Protein AF-A0A3B7RU51-F1 (afdb_monomer_lite)

Sequence (299 aa):
MAKQTALPDVALPADSTISLAAWGPDDLSVALALTGTFTPTPDQLALALRTLYPNSRHPSVADILAAGWLVPDTYGKCLRYPPISTEELWSRIHHPPRPEAAAPQDDKPDTPQLSYFTGPITNTLPHLTITLAALHQVIVTPPQTLLERTRAARTEYKAQGKSARYKELKCQLDYFTAGGIFSRRQDQALLAPSGLLILDFDELGSRVEEAKHALLTDSALSAALCLVFVSPSGDGLKAVLSADPRYPRRTNYEHIARYLGRQYGWGPSLDAKTADVSRACFVSHDPTAWLSPHLHMDI

InterPro domains:
  IPR014907 BT4734-like, N-terminal [PF08800] (169-289)

pLDDT: mean 80.44, std 18.38, range [32.0, 98.31]

Structure (mmCIF, N/CA/C/O backbone):
data_AF-A0A3B7RU51-F1
#
_entry.id   AF-A0A3B7RU51-F1
#
loop_
_atom_site.group_PDB
_atom_site.id
_atom_site.type_symbol
_atom_site.label_atom_id
_atom_site.label_alt_id
_atom_site.label_comp_id
_atom_site.label_asym_id
_atom_site.label_entity_id
_atom_site.label_seq_id
_atom_site.pdbx_PDB_ins_code
_atom_site.Cartn_x
_atom_site.Cartn_y
_atom_site.Cartn_z
_atom_site.occupancy
_atom_site.B_iso_or_equiv
_atom_site.auth_seq_id
_atom_site.auth_comp_id
_atom_site.auth_asym_id
_atom_site.auth_atom_id
_atom_site.pdbx_PDB_model_num
ATOM 1 N N . MET A 1 1 ? 10.766 41.579 10.231 1.00 38.41 1 MET A N 1
ATOM 2 C CA . MET A 1 1 ? 12.063 41.072 9.733 1.00 38.41 1 MET A CA 1
ATOM 3 C C . MET A 1 1 ? 12.347 39.737 10.402 1.00 38.41 1 MET A C 1
ATOM 5 O O . MET A 1 1 ? 12.774 39.725 11.546 1.00 38.41 1 MET A O 1
ATOM 9 N N . ALA A 1 2 ? 12.050 38.630 9.726 1.00 34.59 2 ALA A N 1
ATOM 10 C CA . ALA A 1 2 ? 12.406 37.285 10.169 1.00 34.59 2 ALA A CA 1
ATOM 11 C C . ALA A 1 2 ? 13.249 36.658 9.054 1.00 34.59 2 ALA A C 1
ATOM 13 O O . ALA A 1 2 ? 12.829 36.647 7.898 1.00 34.59 2 ALA A O 1
ATOM 14 N N . LYS A 1 3 ? 14.477 36.256 9.393 1.00 32.19 3 LYS A N 1
ATOM 15 C CA . LYS A 1 3 ? 15.446 35.676 8.462 1.00 32.19 3 LYS A CA 1
ATOM 16 C C . LYS A 1 3 ? 14.951 34.306 8.006 1.00 32.19 3 LYS A C 1
ATOM 18 O O . LYS A 1 3 ? 14.706 33.431 8.828 1.00 32.19 3 LYS A O 1
ATOM 23 N N . GLN A 1 4 ? 14.831 34.151 6.695 1.00 32.00 4 GLN A N 1
ATOM 24 C CA . GLN A 1 4 ? 14.601 32.887 6.015 1.00 32.00 4 GLN A CA 1
ATOM 25 C C . GLN A 1 4 ? 15.935 32.136 5.976 1.00 32.00 4 GLN A C 1
ATOM 27 O O . GLN A 1 4 ? 16.863 32.541 5.279 1.00 32.00 4 GLN A O 1
ATOM 32 N N . THR A 1 5 ? 16.074 31.099 6.796 1.00 34.94 5 THR A N 1
ATOM 33 C CA . THR A 1 5 ? 17.233 30.203 6.767 1.00 34.94 5 THR A CA 1
ATOM 34 C C . THR A 1 5 ? 17.065 29.257 5.583 1.00 34.94 5 THR A C 1
ATOM 36 O O . THR A 1 5 ? 16.254 28.334 5.627 1.00 34.94 5 THR A O 1
ATOM 39 N N . ALA A 1 6 ? 17.788 29.532 4.497 1.00 35.00 6 ALA A N 1
ATOM 40 C CA . ALA A 1 6 ? 17.948 28.603 3.387 1.00 35.00 6 ALA A CA 1
ATOM 41 C C . ALA A 1 6 ? 18.734 27.369 3.861 1.00 35.00 6 ALA A C 1
ATOM 43 O O . ALA A 1 6 ? 19.702 27.498 4.614 1.00 35.00 6 ALA A O 1
ATOM 44 N N . LEU A 1 7 ? 18.297 26.183 3.435 1.00 33.62 7 LEU A N 1
ATOM 45 C CA . LEU A 1 7 ? 19.067 24.948 3.575 1.00 33.62 7 LEU A CA 1
ATOM 46 C C . LEU A 1 7 ? 20.373 25.067 2.766 1.00 33.62 7 LEU A C 1
ATOM 48 O O . LEU A 1 7 ? 20.372 25.736 1.730 1.00 33.62 7 LEU A O 1
ATOM 52 N N . PRO A 1 8 ? 21.482 24.462 3.226 1.00 35.38 8 PRO A N 1
ATOM 53 C CA . PRO A 1 8 ? 22.755 24.553 2.530 1.00 35.38 8 PRO A CA 1
ATOM 54 C C . PRO A 1 8 ? 22.684 23.812 1.193 1.00 35.38 8 PRO A C 1
ATOM 56 O O . PRO A 1 8 ? 22.309 22.642 1.132 1.00 35.38 8 PRO A O 1
ATOM 59 N N . ASP A 1 9 ? 23.067 24.521 0.138 1.00 36.84 9 ASP A N 1
ATOM 60 C CA . ASP A 1 9 ? 23.225 24.001 -1.213 1.00 36.84 9 ASP A CA 1
ATOM 61 C C . ASP A 1 9 ? 24.514 23.164 -1.248 1.00 36.84 9 ASP A C 1
ATOM 63 O O . ASP A 1 9 ? 25.628 23.694 -1.301 1.00 36.84 9 ASP A O 1
ATOM 67 N N . VAL A 1 10 ? 24.386 21.844 -1.098 1.00 43.81 10 VAL A N 1
ATOM 68 C CA . VAL A 1 10 ? 25.516 20.927 -1.282 1.00 43.81 10 VAL A CA 1
ATOM 69 C C . VAL A 1 10 ? 25.661 20.708 -2.781 1.00 43.81 10 VAL A C 1
ATOM 71 O O . VAL A 1 10 ? 24.976 19.877 -3.374 1.00 43.81 10 VAL A O 1
ATOM 74 N N . ALA A 1 11 ? 26.548 21.487 -3.398 1.00 38.78 11 ALA A N 1
ATOM 75 C CA . ALA A 1 11 ? 26.901 21.327 -4.799 1.00 38.78 11 ALA A CA 1
ATOM 76 C C . ALA A 1 11 ? 27.447 19.909 -5.044 1.00 38.78 11 ALA A C 1
ATOM 78 O O . ALA A 1 11 ? 28.519 19.545 -4.554 1.00 38.78 11 ALA A O 1
ATOM 79 N N . LEU A 1 12 ? 26.701 19.106 -5.805 1.00 40.78 12 LEU A N 1
ATOM 80 C CA . LEU A 1 12 ? 27.197 17.844 -6.342 1.00 40.78 12 LEU A CA 1
ATOM 81 C C . LEU A 1 12 ? 28.271 18.138 -7.403 1.00 40.78 12 LEU A C 1
ATOM 83 O O . LEU A 1 12 ? 28.119 19.091 -8.172 1.00 40.78 12 LEU A O 1
ATOM 87 N N . PRO A 1 13 ? 29.357 17.346 -7.465 1.00 37.88 13 PRO A N 1
ATOM 88 C CA . PRO A 1 13 ? 30.401 17.549 -8.456 1.00 37.88 13 PRO A CA 1
ATOM 89 C C . PRO A 1 13 ? 29.823 17.399 -9.866 1.00 37.88 13 PRO A C 1
ATOM 91 O O . PRO A 1 13 ? 29.127 16.427 -10.166 1.00 37.88 13 PRO A O 1
ATOM 94 N N . ALA A 1 14 ? 30.121 18.382 -10.714 1.00 43.72 14 ALA A N 1
ATOM 95 C CA . ALA A 1 14 ? 29.830 18.329 -12.135 1.00 43.72 14 ALA A CA 1
ATOM 96 C C . ALA A 1 14 ? 30.610 17.176 -12.785 1.00 43.72 14 ALA A C 1
ATOM 98 O O . ALA A 1 14 ? 31.773 16.944 -12.457 1.00 43.72 14 ALA A O 1
ATOM 99 N N . ASP A 1 15 ? 29.947 16.507 -13.725 1.00 50.78 15 ASP A N 1
ATOM 100 C CA . ASP A 1 15 ? 30.467 15.444 -14.587 1.00 50.78 15 ASP A CA 1
ATOM 101 C C . ASP A 1 15 ? 30.762 14.087 -13.913 1.00 50.78 15 ASP A C 1
ATOM 103 O O . ASP A 1 15 ? 31.848 13.793 -13.415 1.00 50.78 15 ASP A O 1
ATOM 107 N N . SER A 1 16 ? 29.754 13.211 -13.911 1.00 40.56 16 SER A N 1
ATOM 108 C CA . SER A 1 16 ? 29.905 11.755 -14.090 1.00 40.56 16 SER A CA 1
ATOM 109 C C . SER A 1 16 ? 28.520 11.108 -14.115 1.00 40.56 16 SER A C 1
ATOM 111 O O . SER A 1 16 ? 27.845 11.006 -13.088 1.00 40.56 16 SER A O 1
ATOM 113 N N . THR A 1 17 ? 28.101 10.686 -15.306 1.00 46.78 17 THR A N 1
ATOM 114 C CA . THR A 1 17 ? 26.915 9.862 -15.555 1.00 46.78 17 THR A CA 1
ATOM 115 C C . THR A 1 17 ? 26.884 8.646 -14.626 1.00 46.78 17 THR A C 1
ATOM 117 O O . THR A 1 17 ? 27.898 7.996 -14.372 1.00 46.78 17 THR A O 1
ATOM 120 N N . ILE A 1 18 ? 25.705 8.339 -14.092 1.00 48.44 18 ILE A N 1
ATOM 121 C CA . ILE A 1 18 ? 25.464 7.084 -13.379 1.00 48.44 18 ILE A CA 1
ATOM 122 C C . ILE A 1 18 ? 25.310 5.989 -14.416 1.00 48.44 18 ILE A C 1
ATOM 124 O O . ILE A 1 18 ? 24.650 6.179 -15.435 1.00 48.44 18 ILE A O 1
ATOM 128 N N . SER A 1 19 ? 25.881 4.825 -14.134 1.00 49.41 19 SER A N 1
ATOM 129 C CA . SER A 1 19 ? 25.585 3.634 -14.913 1.00 49.41 19 SER A CA 1
ATOM 130 C C . SER A 1 19 ? 24.106 3.268 -14.753 1.00 49.41 19 SER A C 1
ATOM 132 O O . SER A 1 19 ? 23.678 2.910 -13.656 1.00 49.41 19 SER A O 1
ATOM 134 N N . LEU A 1 20 ? 23.349 3.280 -15.855 1.00 52.31 20 LEU A N 1
ATOM 135 C CA . LEU A 1 20 ? 22.006 2.686 -15.952 1.00 52.31 20 LEU A CA 1
ATOM 136 C C . LEU A 1 20 ? 21.961 1.224 -15.457 1.00 52.31 20 LEU A C 1
ATOM 138 O O . LEU A 1 20 ? 20.883 0.697 -15.248 1.00 52.31 20 LEU A O 1
ATOM 142 N N . ALA A 1 21 ? 23.102 0.558 -15.240 1.00 49.19 21 ALA A N 1
ATOM 143 C CA . ALA A 1 21 ? 23.153 -0.799 -14.697 1.00 49.19 21 ALA A CA 1
ATOM 144 C C . ALA A 1 21 ? 22.680 -0.921 -13.234 1.00 49.19 21 ALA A C 1
ATOM 146 O O . ALA A 1 21 ? 22.328 -2.020 -12.823 1.00 49.19 21 ALA A O 1
ATOM 147 N N . ALA A 1 22 ? 22.683 0.170 -12.457 1.00 55.34 22 ALA A N 1
ATOM 148 C CA . ALA A 1 22 ? 22.172 0.195 -11.078 1.00 55.34 22 ALA A CA 1
ATOM 149 C C . ALA A 1 22 ? 20.769 0.820 -10.968 1.00 55.34 22 ALA A C 1
ATOM 151 O O . ALA A 1 22 ? 20.250 0.961 -9.869 1.00 55.34 22 ALA A O 1
ATOM 152 N N . TRP A 1 23 ? 20.186 1.248 -12.092 1.00 64.06 23 TRP A N 1
ATOM 153 C CA . TRP A 1 23 ? 18.867 1.868 -12.135 1.00 64.06 23 TRP A CA 1
ATOM 154 C C . TRP A 1 23 ? 17.949 1.007 -12.993 1.00 64.06 23 TRP A C 1
ATOM 156 O O . TRP A 1 23 ? 18.238 0.772 -14.164 1.00 64.06 23 TRP A O 1
ATOM 166 N N . GLY A 1 24 ? 16.888 0.491 -12.379 1.00 67.31 24 GLY A N 1
ATOM 167 C CA . GLY A 1 24 ? 16.038 -0.577 -12.891 1.00 67.31 24 GLY A CA 1
ATOM 168 C C . GLY A 1 24 ? 14.626 -0.116 -13.280 1.00 67.31 24 GLY A C 1
ATOM 169 O O . GLY A 1 24 ? 14.183 0.966 -12.885 1.00 67.31 24 GLY A O 1
ATOM 170 N N . PRO A 1 25 ? 13.866 -0.945 -14.023 1.00 63.28 25 PRO A N 1
ATOM 171 C CA . PRO A 1 25 ? 12.465 -0.670 -14.358 1.00 63.28 25 PRO A CA 1
ATOM 172 C C . PRO A 1 25 ? 11.587 -0.342 -13.139 1.00 63.28 25 PRO A C 1
ATOM 174 O O . PRO A 1 25 ? 10.624 0.421 -13.258 1.00 63.28 25 PRO A O 1
ATOM 177 N N . ASP A 1 26 ? 11.937 -0.873 -11.965 1.00 62.59 26 ASP A N 1
ATOM 178 C CA . ASP A 1 26 ? 11.267 -0.584 -10.697 1.00 62.59 26 ASP A CA 1
ATOM 179 C C . ASP A 1 26 ? 11.503 0.862 -10.237 1.00 62.59 26 ASP A C 1
ATOM 181 O O . ASP A 1 26 ? 10.541 1.539 -9.871 1.00 62.59 26 ASP A O 1
ATOM 185 N N . ASP A 1 27 ? 12.730 1.383 -10.345 1.00 75.94 27 ASP A N 1
ATOM 186 C CA . ASP A 1 27 ? 13.068 2.767 -9.985 1.00 75.94 27 ASP A CA 1
ATOM 187 C C . ASP A 1 27 ? 12.343 3.781 -10.882 1.00 75.94 27 ASP A C 1
ATOM 189 O O . ASP A 1 27 ? 11.799 4.784 -10.404 1.00 75.94 27 ASP A O 1
ATOM 193 N N . LEU A 1 28 ? 12.274 3.499 -12.191 1.00 79.81 28 LEU A N 1
ATOM 194 C CA . LEU A 1 28 ? 11.473 4.301 -13.119 1.00 79.81 28 LEU A CA 1
ATOM 195 C C . LEU A 1 28 ? 9.995 4.264 -12.732 1.00 79.81 28 LEU A C 1
ATOM 197 O O . LEU A 1 28 ? 9.316 5.291 -12.769 1.00 79.81 28 LEU A O 1
ATOM 201 N N . SER A 1 29 ? 9.496 3.088 -12.361 1.00 75.12 29 SER A N 1
ATOM 202 C CA . SER A 1 29 ? 8.107 2.928 -11.958 1.00 75.12 29 SER A CA 1
ATOM 203 C C . SER A 1 29 ? 7.799 3.779 -10.725 1.00 75.12 29 SER A C 1
ATOM 205 O O . SER A 1 29 ? 6.828 4.534 -10.740 1.00 75.12 29 SER A O 1
ATOM 207 N N . VAL A 1 30 ? 8.655 3.786 -9.697 1.00 71.50 30 VAL A N 1
ATOM 208 C CA . VAL A 1 30 ? 8.453 4.669 -8.529 1.00 71.50 30 VAL A CA 1
ATOM 209 C C . VAL A 1 30 ? 8.455 6.139 -8.938 1.00 71.50 30 VAL A C 1
ATOM 211 O O . VAL A 1 30 ? 7.595 6.905 -8.500 1.00 71.50 30 VAL A O 1
ATOM 214 N N . ALA A 1 31 ? 9.382 6.534 -9.816 1.00 82.25 31 ALA A N 1
ATOM 215 C CA . ALA A 1 31 ? 9.491 7.917 -10.269 1.00 82.25 31 ALA A CA 1
ATOM 216 C C . ALA A 1 31 ? 8.209 8.361 -10.977 1.00 82.25 31 ALA A C 1
ATOM 218 O O . ALA A 1 31 ? 7.692 9.441 -10.700 1.00 82.25 31 ALA A O 1
ATOM 219 N N . LEU A 1 32 ? 7.647 7.502 -11.829 1.00 81.44 32 LEU A N 1
ATOM 220 C CA . LEU A 1 32 ? 6.370 7.742 -12.496 1.00 81.44 32 LEU A CA 1
ATOM 221 C C . LEU A 1 32 ? 5.206 7.807 -11.503 1.00 81.44 32 LEU A C 1
ATOM 223 O O . LEU A 1 32 ? 4.411 8.746 -11.583 1.00 81.44 32 LEU A O 1
ATOM 227 N N . ALA A 1 33 ? 5.143 6.898 -10.523 1.00 74.06 33 ALA A N 1
ATOM 228 C CA . ALA A 1 33 ? 4.114 6.915 -9.479 1.00 74.06 33 ALA A CA 1
ATOM 229 C C . ALA A 1 33 ? 4.105 8.250 -8.717 1.00 74.06 33 ALA A C 1
ATOM 231 O O . ALA A 1 33 ? 3.049 8.852 -8.510 1.00 74.06 33 ALA A O 1
ATOM 232 N N . LEU A 1 34 ? 5.291 8.757 -8.363 1.00 77.25 34 LEU A N 1
ATOM 233 C CA . LEU A 1 34 ? 5.461 10.046 -7.691 1.00 77.25 34 LEU A CA 1
ATOM 234 C C . LEU A 1 34 ? 5.075 11.256 -8.552 1.00 77.25 34 LEU A C 1
ATOM 236 O O . LEU A 1 34 ? 4.914 12.352 -8.019 1.00 77.25 34 LEU A O 1
ATOM 240 N N . THR A 1 35 ? 4.899 11.106 -9.864 1.00 80.19 35 THR A N 1
ATOM 241 C CA . THR A 1 35 ? 4.347 12.196 -10.684 1.00 80.19 35 THR A CA 1
ATOM 242 C C . THR A 1 35 ? 2.822 12.280 -10.599 1.00 80.19 35 THR A C 1
ATOM 244 O O . THR A 1 35 ? 2.243 13.320 -10.913 1.00 80.19 35 THR A O 1
ATOM 247 N N . GLY A 1 36 ? 2.155 11.198 -10.177 1.00 69.88 36 GLY A N 1
ATOM 248 C CA . GLY A 1 36 ? 0.695 11.103 -10.132 1.00 69.88 36 GLY A CA 1
ATOM 249 C C . GLY A 1 36 ? 0.020 11.111 -11.510 1.00 69.88 36 GLY A C 1
ATOM 250 O O . GLY A 1 36 ? -1.183 11.364 -11.591 1.00 69.88 36 GLY A O 1
ATOM 251 N N . THR A 1 37 ? 0.767 10.874 -12.594 1.00 71.88 37 THR A N 1
ATOM 252 C CA . THR A 1 37 ? 0.261 10.866 -13.973 1.00 71.88 37 THR A CA 1
ATOM 253 C C . THR A 1 37 ? 0.982 9.833 -14.842 1.00 71.88 37 THR A C 1
ATOM 255 O O . THR A 1 37 ? 2.140 9.500 -14.625 1.00 71.88 37 THR A O 1
ATOM 258 N N . PHE A 1 38 ? 0.292 9.348 -15.875 1.00 64.06 38 PHE A N 1
ATOM 259 C CA . PHE A 1 38 ? 0.842 8.437 -16.887 1.00 64.06 38 PHE A CA 1
ATOM 260 C C . PHE A 1 38 ? 1.714 9.144 -17.921 1.00 64.06 38 PHE A C 1
ATOM 262 O O . PHE A 1 38 ? 2.455 8.487 -18.651 1.00 64.06 38 PHE A O 1
ATOM 269 N N . THR A 1 39 ? 1.582 10.468 -18.015 1.00 82.25 39 THR A N 1
ATOM 270 C CA . THR A 1 39 ? 2.307 11.274 -18.991 1.00 82.25 39 THR A CA 1
ATOM 271 C C . THR A 1 39 ? 2.944 12.493 -18.336 1.00 82.25 39 THR A C 1
ATOM 273 O O . THR A 1 39 ? 2.462 13.613 -18.544 1.00 82.25 39 THR A O 1
ATOM 276 N N . PRO A 1 40 ? 3.962 12.309 -17.479 1.00 88.25 40 PRO A N 1
ATOM 277 C CA . PRO A 1 40 ? 4.583 13.430 -16.798 1.00 88.25 40 PRO A CA 1
ATOM 278 C C . PRO A 1 40 ? 5.354 14.306 -17.775 1.00 88.25 40 PRO A C 1
ATOM 280 O O . PRO A 1 40 ? 5.902 13.828 -18.768 1.00 88.25 40 PRO A O 1
ATOM 283 N N . THR A 1 41 ? 5.450 15.595 -17.477 1.00 94.06 41 THR A N 1
ATOM 284 C CA . THR A 1 41 ? 6.440 16.447 -18.136 1.00 94.06 41 THR A CA 1
ATOM 285 C C . THR A 1 41 ? 7.855 16.030 -17.711 1.00 94.06 41 THR A C 1
ATOM 287 O O . THR A 1 41 ? 8.030 15.438 -16.638 1.00 94.06 41 THR A O 1
ATOM 290 N N . PRO A 1 42 ? 8.893 16.368 -18.498 1.00 93.62 42 PRO A N 1
ATOM 291 C CA . PRO A 1 42 ? 10.282 16.186 -18.079 1.00 93.62 42 PRO A CA 1
ATOM 292 C C . PRO A 1 42 ? 10.569 16.759 -16.684 1.00 93.62 42 PRO A C 1
ATOM 294 O O . PRO A 1 42 ? 11.220 16.106 -15.875 1.00 93.62 42 PRO A O 1
ATOM 297 N N . ASP A 1 43 ? 10.012 17.927 -16.355 1.00 91.12 43 ASP A N 1
ATOM 298 C CA . ASP A 1 43 ? 10.205 18.560 -15.047 1.00 91.12 43 ASP A CA 1
ATOM 299 C C . ASP A 1 43 ? 9.530 17.793 -13.907 1.00 91.12 43 ASP A C 1
ATOM 301 O O . ASP A 1 43 ? 10.107 17.672 -12.825 1.00 91.12 43 ASP A O 1
ATOM 305 N N . GLN A 1 44 ? 8.330 17.248 -14.141 1.00 88.06 44 GLN A N 1
ATOM 306 C CA . GLN A 1 44 ? 7.631 16.409 -13.164 1.00 88.06 44 GLN A CA 1
ATOM 307 C C . GLN A 1 44 ? 8.421 15.132 -12.874 1.00 88.06 44 GLN A C 1
ATOM 309 O O . GLN A 1 44 ? 8.592 14.777 -11.709 1.00 88.06 44 GLN A O 1
ATOM 314 N N . LEU A 1 45 ? 8.951 14.480 -13.913 1.00 90.25 45 LEU A N 1
ATOM 315 C CA . LEU A 1 45 ? 9.789 13.296 -13.746 1.00 90.25 45 LEU A CA 1
ATOM 316 C C . LEU A 1 45 ? 11.119 13.641 -13.060 1.00 90.25 45 LEU A C 1
ATOM 318 O O . LEU A 1 45 ? 11.532 12.948 -12.138 1.00 90.25 45 LEU A O 1
ATOM 322 N N . ALA A 1 46 ? 11.768 14.740 -13.447 1.00 88.75 46 ALA A N 1
ATOM 323 C CA . ALA A 1 46 ? 13.004 15.192 -12.814 1.00 88.75 46 ALA A CA 1
ATOM 324 C C . ALA A 1 46 ? 12.806 15.532 -11.329 1.00 88.75 46 ALA A C 1
ATOM 326 O O . ALA A 1 46 ? 13.674 15.245 -10.506 1.00 88.75 46 ALA A O 1
ATOM 327 N N . LEU A 1 47 ? 11.670 16.142 -10.974 1.00 85.69 47 LEU A N 1
ATOM 328 C CA . LEU A 1 47 ? 11.312 16.397 -9.583 1.00 85.69 47 LEU A CA 1
ATOM 329 C C . LEU A 1 47 ? 11.097 15.087 -8.823 1.00 85.69 47 LEU A C 1
ATOM 331 O O . LEU A 1 47 ? 11.674 14.934 -7.753 1.00 85.69 47 LEU A O 1
ATOM 335 N N . ALA A 1 48 ? 10.344 14.144 -9.392 1.00 83.88 48 ALA A N 1
ATOM 336 C CA . ALA A 1 48 ? 10.129 12.834 -8.787 1.00 83.88 48 ALA A CA 1
ATOM 337 C C . ALA A 1 48 ? 11.450 12.095 -8.534 1.00 83.88 48 ALA A C 1
ATOM 339 O O . ALA A 1 48 ? 11.666 11.609 -7.431 1.00 83.88 48 ALA A O 1
ATOM 340 N N . LEU A 1 49 ? 12.372 12.086 -9.498 1.00 84.69 49 LEU A N 1
ATOM 341 C CA . LEU A 1 49 ? 13.691 11.465 -9.342 1.00 84.69 49 LEU A CA 1
ATOM 342 C C . LEU A 1 49 ? 14.511 12.108 -8.212 1.00 84.69 49 LEU A C 1
ATOM 344 O O . LEU A 1 49 ? 15.086 11.398 -7.390 1.00 84.69 49 LEU A O 1
ATOM 348 N N . ARG A 1 50 ? 14.498 13.443 -8.099 1.00 82.88 50 ARG A N 1
ATOM 349 C CA . ARG A 1 50 ? 15.140 14.153 -6.977 1.00 82.88 50 ARG A CA 1
ATOM 350 C C . ARG A 1 50 ? 14.471 13.864 -5.635 1.00 82.88 50 ARG A C 1
ATOM 352 O O . ARG A 1 50 ? 15.145 13.830 -4.612 1.00 82.88 50 ARG A O 1
ATOM 359 N N . THR A 1 51 ? 13.154 13.668 -5.622 1.00 77.06 51 THR A N 1
ATOM 360 C CA . THR A 1 51 ? 12.414 13.260 -4.421 1.00 77.06 51 THR A CA 1
ATOM 361 C C . THR A 1 51 ? 12.765 11.835 -4.005 1.00 77.06 51 THR A C 1
ATOM 363 O O . THR A 1 51 ? 12.884 11.575 -2.809 1.00 77.06 51 THR A O 1
ATOM 366 N N . LEU A 1 52 ? 12.960 10.928 -4.965 1.00 72.50 52 LEU A N 1
ATOM 367 C CA . LEU A 1 52 ? 13.366 9.552 -4.681 1.00 72.50 52 LEU A CA 1
ATOM 368 C C . LEU A 1 52 ? 14.783 9.476 -4.116 1.00 72.50 52 LEU A C 1
ATOM 370 O O . LEU A 1 52 ? 15.040 8.726 -3.177 1.00 72.50 52 LEU A O 1
ATOM 374 N N . TYR A 1 53 ? 15.691 10.270 -4.676 1.00 75.69 53 TYR A N 1
ATOM 375 C CA . TYR A 1 53 ? 17.118 10.205 -4.385 1.00 75.69 53 TYR A CA 1
ATOM 376 C C . TYR A 1 53 ? 17.653 11.594 -4.003 1.00 75.69 53 TYR A C 1
ATOM 378 O O . TYR A 1 53 ? 18.446 12.178 -4.739 1.00 75.69 53 TYR A O 1
ATOM 386 N N . PRO A 1 54 ? 17.253 12.151 -2.843 1.00 67.81 54 PRO A N 1
ATOM 387 C CA . PRO A 1 54 ? 17.640 13.508 -2.453 1.00 67.81 54 PRO A CA 1
ATOM 388 C C . PRO A 1 54 ? 19.140 13.638 -2.155 1.00 67.81 54 PRO A C 1
ATOM 390 O O . PRO A 1 54 ? 19.706 14.714 -2.311 1.00 67.81 54 PRO A O 1
ATOM 393 N N . ASN A 1 55 ? 19.777 12.537 -1.741 1.00 59.81 55 ASN A N 1
ATOM 394 C CA . ASN A 1 55 ? 21.200 12.468 -1.386 1.00 59.81 55 ASN A CA 1
ATOM 395 C C . ASN A 1 55 ? 21.960 11.398 -2.186 1.00 59.81 55 ASN A C 1
ATOM 397 O O . ASN A 1 55 ? 23.128 11.128 -1.907 1.00 59.81 55 ASN A O 1
ATOM 401 N N . SER A 1 56 ? 21.292 10.771 -3.153 1.00 59.53 56 SER A N 1
ATOM 402 C CA . SER A 1 56 ? 21.838 9.680 -3.956 1.00 59.53 56 SER A CA 1
ATOM 403 C C . SER A 1 56 ? 21.825 10.094 -5.417 1.00 59.53 56 SER A C 1
ATOM 405 O O . SER A 1 56 ? 20.981 10.874 -5.853 1.00 59.53 56 SER A O 1
ATOM 407 N N . ARG A 1 57 ? 22.783 9.596 -6.195 1.00 69.31 57 ARG A N 1
ATOM 408 C CA . ARG A 1 57 ? 22.788 9.872 -7.628 1.00 69.31 57 ARG A CA 1
ATOM 409 C C . ARG A 1 57 ? 21.610 9.102 -8.271 1.00 69.31 57 ARG A C 1
ATOM 411 O O . ARG A 1 57 ? 21.415 7.936 -7.947 1.00 69.31 57 ARG A O 1
ATOM 418 N N . HIS A 1 58 ? 20.877 9.719 -9.201 1.00 76.50 58 HIS A N 1
ATOM 419 C CA . HIS A 1 58 ? 19.850 9.085 -10.051 1.00 76.50 58 HIS A CA 1
ATOM 420 C C . HIS A 1 58 ? 20.030 9.479 -11.537 1.00 76.50 58 HIS A C 1
ATOM 422 O O . HIS A 1 58 ? 20.623 10.532 -11.798 1.00 76.50 58 HIS A O 1
ATOM 428 N N . PRO A 1 59 ? 19.569 8.688 -12.529 1.00 82.88 59 PRO A N 1
ATOM 429 C CA . PRO A 1 59 ? 19.685 9.085 -13.929 1.00 82.88 59 PRO A CA 1
ATOM 430 C C . PRO A 1 59 ? 18.894 10.359 -14.204 1.00 82.88 59 PRO A C 1
ATOM 432 O O . PRO A 1 59 ? 17.886 10.657 -13.554 1.00 82.88 59 PRO A O 1
ATOM 435 N N . SER A 1 60 ? 19.370 11.137 -15.169 1.00 87.88 60 SER A N 1
ATOM 436 C CA . SER A 1 60 ? 18.646 12.295 -15.672 1.00 87.88 60 SER A CA 1
ATOM 437 C C . SER A 1 60 ? 17.507 11.855 -16.593 1.00 87.88 60 SER A C 1
ATOM 439 O O . SER A 1 60 ? 17.514 10.759 -17.150 1.00 87.88 60 SER A O 1
ATOM 441 N N . VAL A 1 61 ? 16.537 12.741 -16.833 1.00 89.12 61 VAL A N 1
ATOM 442 C CA . VAL A 1 61 ? 15.486 12.489 -17.835 1.00 89.12 61 VAL A CA 1
ATOM 443 C C . VAL A 1 61 ? 16.088 12.215 -19.221 1.00 89.12 61 VAL A C 1
ATOM 445 O O . VAL A 1 61 ? 15.546 11.407 -19.970 1.00 89.12 61 VAL A O 1
ATOM 448 N N . ALA A 1 62 ? 17.226 12.837 -19.548 1.00 86.50 62 ALA A N 1
ATOM 449 C CA . ALA A 1 62 ? 17.937 12.580 -20.796 1.00 86.50 62 ALA A CA 1
ATOM 450 C C . ALA A 1 62 ? 18.489 11.147 -20.859 1.00 86.50 62 ALA A C 1
ATOM 452 O O . ALA A 1 62 ? 18.356 10.505 -21.897 1.00 86.50 62 ALA A O 1
ATOM 453 N N . ASP A 1 63 ? 19.021 10.622 -19.752 1.00 86.94 63 ASP A N 1
ATOM 454 C CA . ASP A 1 63 ? 19.509 9.238 -19.674 1.00 86.94 63 ASP A CA 1
ATOM 455 C C . ASP A 1 63 ? 18.358 8.232 -19.854 1.00 86.94 63 ASP A C 1
ATOM 457 O O . ASP A 1 63 ? 18.493 7.259 -20.591 1.00 86.94 63 ASP A O 1
ATOM 461 N N . ILE A 1 64 ? 17.192 8.504 -19.253 1.00 86.00 64 ILE A N 1
ATOM 462 C CA . ILE A 1 64 ? 15.977 7.671 -19.367 1.00 86.00 64 ILE A CA 1
ATOM 463 C C . ILE A 1 64 ? 15.459 7.631 -20.811 1.00 86.00 64 ILE A C 1
ATOM 465 O O . ILE A 1 64 ? 15.068 6.575 -21.315 1.00 86.00 64 ILE A O 1
ATOM 469 N N . LEU A 1 65 ? 15.460 8.785 -21.484 1.00 88.31 65 LEU A N 1
ATOM 470 C CA . LEU A 1 65 ? 15.086 8.902 -22.893 1.00 88.31 65 LEU A CA 1
ATOM 471 C C . LEU A 1 65 ? 16.098 8.198 -23.805 1.00 88.31 65 LEU A C 1
ATOM 473 O O . LEU A 1 65 ? 15.698 7.488 -24.724 1.00 88.31 65 LEU A O 1
ATOM 477 N N . ALA A 1 66 ? 17.398 8.359 -23.541 1.00 84.62 66 ALA A N 1
ATOM 478 C CA . ALA A 1 66 ? 18.463 7.708 -24.301 1.00 84.62 66 ALA A CA 1
ATOM 479 C C . ALA A 1 66 ? 18.424 6.178 -24.158 1.00 84.62 66 ALA A C 1
ATOM 481 O O . ALA A 1 66 ? 18.690 5.465 -25.123 1.00 84.62 66 ALA A O 1
ATOM 482 N N . ALA A 1 67 ? 18.032 5.675 -22.984 1.00 82.12 67 ALA A N 1
ATOM 483 C CA . ALA A 1 67 ? 17.808 4.254 -22.737 1.00 82.12 67 ALA A CA 1
ATOM 484 C C . ALA A 1 67 ? 16.535 3.707 -23.413 1.00 82.12 67 ALA A C 1
ATOM 486 O O . ALA A 1 67 ? 16.334 2.495 -23.450 1.00 82.12 67 ALA A O 1
ATOM 487 N N . GLY A 1 68 ? 15.658 4.575 -23.930 1.00 84.12 68 GLY A N 1
ATOM 488 C CA . GLY A 1 68 ? 14.402 4.188 -24.576 1.00 84.12 68 GLY A CA 1
ATOM 489 C C . GLY A 1 68 ? 13.312 3.725 -23.609 1.00 84.12 68 GLY A C 1
ATOM 490 O O . GLY A 1 68 ? 12.321 3.140 -24.039 1.00 84.12 68 GLY A O 1
ATOM 491 N N . TRP A 1 69 ? 13.469 3.971 -22.308 1.00 82.62 69 TRP A N 1
ATOM 492 C CA . TRP A 1 69 ? 12.501 3.533 -21.299 1.00 82.62 69 TRP A CA 1
ATOM 493 C C . TRP A 1 69 ? 11.233 4.385 -21.299 1.00 82.62 69 TRP A C 1
ATOM 495 O O . TRP A 1 69 ? 10.144 3.901 -20.995 1.00 82.62 69 TRP A O 1
ATOM 505 N N . LEU A 1 70 ? 11.379 5.651 -21.684 1.00 87.44 70 LEU A N 1
ATOM 506 C CA . LEU A 1 70 ? 10.290 6.554 -22.020 1.00 87.44 70 LEU A CA 1
ATOM 507 C C . LEU A 1 70 ? 10.580 7.211 -23.365 1.00 87.44 70 LEU A C 1
ATOM 509 O O . LEU A 1 70 ? 11.730 7.353 -23.777 1.00 87.44 70 LEU A O 1
ATOM 513 N N . VAL A 1 71 ? 9.521 7.663 -24.023 1.00 87.81 71 VAL A N 1
ATOM 514 C CA . VAL A 1 71 ? 9.583 8.476 -25.236 1.00 87.81 71 VAL A CA 1
ATOM 515 C C . VAL A 1 71 ? 8.732 9.731 -25.063 1.00 87.81 71 VAL A C 1
ATOM 517 O O . VAL A 1 71 ? 7.764 9.711 -24.296 1.00 87.81 71 VAL A O 1
ATOM 520 N N . PRO A 1 72 ? 9.034 10.823 -25.780 1.00 90.38 72 PRO A N 1
ATOM 521 C CA . PRO A 1 72 ? 8.133 11.961 -25.829 1.00 90.38 72 PRO A CA 1
ATOM 522 C C . PRO A 1 72 ? 6.758 11.572 -26.398 1.00 90.38 72 PRO A C 1
ATOM 524 O O . PRO A 1 72 ? 6.614 10.669 -27.234 1.00 90.38 72 PRO A O 1
ATOM 527 N N . ASP A 1 73 ? 5.720 12.262 -25.943 1.00 83.12 73 ASP A N 1
ATOM 528 C CA . ASP A 1 73 ? 4.407 12.228 -26.567 1.00 83.12 73 ASP A CA 1
ATOM 529 C C . ASP A 1 73 ? 4.450 12.862 -27.968 1.00 83.12 73 ASP A C 1
ATOM 531 O O . ASP A 1 73 ? 5.462 13.403 -28.415 1.00 83.12 73 ASP A O 1
ATOM 535 N N . THR A 1 74 ? 3.335 12.793 -28.695 1.00 75.69 74 THR A N 1
ATOM 536 C CA . THR A 1 74 ? 3.244 13.311 -30.071 1.00 75.69 74 THR A CA 1
ATOM 537 C C . THR A 1 74 ? 3.557 14.802 -30.193 1.00 75.69 74 THR A C 1
ATOM 539 O O . THR A 1 74 ? 3.848 15.269 -31.290 1.00 75.69 74 THR A O 1
ATOM 542 N N . TYR A 1 75 ? 3.485 15.552 -29.091 1.00 81.38 75 TYR A N 1
ATOM 543 C CA . TYR A 1 75 ? 3.711 16.994 -29.053 1.00 81.38 75 TYR A CA 1
ATOM 544 C C . TYR A 1 75 ? 5.054 17.374 -28.414 1.00 81.38 75 TYR A C 1
ATOM 546 O O . TYR A 1 75 ? 5.356 18.563 -28.320 1.00 81.38 75 TYR A O 1
ATOM 554 N N . GLY A 1 76 ? 5.841 16.394 -27.958 1.00 80.94 76 GLY A N 1
ATOM 555 C CA . GLY A 1 76 ? 7.100 16.605 -27.248 1.00 80.94 76 GLY A CA 1
ATOM 556 C C . GLY A 1 76 ? 6.956 17.272 -25.875 1.00 80.94 76 GLY A C 1
ATOM 557 O O . GLY A 1 76 ? 7.942 17.786 -25.353 1.00 80.94 76 GLY A O 1
ATOM 558 N N . LYS A 1 77 ? 5.747 17.321 -25.302 1.00 83.25 77 LYS A N 1
ATOM 559 C CA . LYS A 1 77 ? 5.460 18.036 -24.043 1.00 83.25 77 LYS A CA 1
ATOM 560 C C . LYS A 1 77 ? 5.529 17.129 -22.826 1.00 83.25 77 LYS A C 1
ATOM 562 O O . LYS A 1 77 ? 5.982 17.550 -21.762 1.00 83.25 77 LYS A O 1
ATOM 567 N N . CYS A 1 78 ? 5.066 15.901 -22.991 1.00 90.69 78 CYS A N 1
ATOM 568 C CA . CYS A 1 78 ? 5.009 14.909 -21.933 1.00 90.69 78 CYS A CA 1
ATOM 569 C C . CYS A 1 78 ? 5.804 13.670 -22.333 1.00 90.69 78 CYS A C 1
ATOM 571 O O . CYS A 1 78 ? 6.118 13.461 -23.501 1.00 90.69 78 CYS A O 1
ATOM 573 N N . LEU A 1 79 ? 6.132 12.845 -21.353 1.00 89.56 79 LEU A N 1
ATOM 574 C CA . LEU A 1 79 ? 6.806 11.568 -21.527 1.00 89.56 79 LEU A CA 1
ATOM 575 C C . LEU A 1 79 ? 5.778 10.450 -21.438 1.00 89.56 79 LEU A C 1
ATOM 577 O O . LEU A 1 79 ? 4.777 10.592 -20.751 1.00 89.56 79 LEU A O 1
ATOM 581 N N . ARG A 1 80 ? 5.998 9.335 -22.120 1.00 81.75 80 ARG A N 1
ATOM 582 C CA . ARG A 1 80 ? 5.134 8.153 -22.057 1.00 81.75 80 ARG A CA 1
ATOM 583 C C . ARG A 1 80 ? 5.958 6.899 -22.284 1.00 81.75 80 ARG A C 1
ATOM 585 O O . ARG A 1 80 ? 7.051 6.971 -22.842 1.00 81.75 80 ARG A O 1
ATOM 592 N N . TYR A 1 81 ? 5.409 5.748 -21.922 1.00 80.31 81 TYR A N 1
ATOM 593 C CA . TYR A 1 81 ? 6.002 4.487 -22.345 1.00 80.31 81 TYR A CA 1
ATOM 594 C C . TYR A 1 81 ? 6.049 4.388 -23.878 1.00 80.31 81 TYR A C 1
ATOM 596 O O . TYR A 1 81 ? 5.130 4.885 -24.552 1.00 80.31 81 TYR A O 1
ATOM 604 N N . PRO A 1 82 ? 7.094 3.748 -24.435 1.00 80.62 82 PRO A N 1
ATOM 605 C CA . PRO A 1 82 ? 7.160 3.453 -25.855 1.00 80.62 82 PRO A CA 1
ATOM 606 C C . PRO A 1 82 ? 5.870 2.754 -26.300 1.00 80.62 82 PRO A C 1
ATOM 608 O O . PRO A 1 82 ? 5.409 1.832 -25.620 1.00 80.62 82 PRO A O 1
ATOM 611 N N . PRO A 1 83 ? 5.238 3.188 -27.404 1.00 71.25 83 PRO A N 1
ATOM 612 C CA . PRO A 1 83 ? 4.103 2.457 -27.941 1.00 71.25 83 PRO A CA 1
ATOM 613 C C . PRO A 1 83 ? 4.559 1.044 -28.311 1.00 71.25 83 PRO A C 1
ATOM 615 O O . PRO A 1 83 ? 5.509 0.882 -29.076 1.00 71.25 83 PRO A O 1
ATOM 618 N N . ILE A 1 84 ? 3.872 0.032 -27.784 1.00 69.12 84 ILE A N 1
ATOM 619 C CA . ILE A 1 84 ? 4.045 -1.346 -28.249 1.00 69.12 84 ILE A CA 1
ATOM 620 C C . ILE A 1 84 ? 3.616 -1.439 -29.718 1.00 69.12 84 ILE A C 1
ATOM 622 O O . ILE A 1 84 ? 2.701 -0.728 -30.151 1.00 69.12 84 ILE A O 1
ATOM 626 N N . SER A 1 85 ? 4.288 -2.285 -30.498 1.00 69.69 85 SER A N 1
ATOM 627 C CA . SER A 1 85 ? 3.957 -2.450 -31.914 1.00 69.69 85 SER A CA 1
ATOM 628 C C . SER A 1 85 ? 2.545 -3.026 -32.078 1.00 69.69 85 SER A C 1
ATOM 630 O O . SER A 1 85 ? 2.009 -3.678 -31.180 1.00 69.69 85 SER A O 1
ATOM 632 N N . THR A 1 86 ? 1.917 -2.802 -33.235 1.00 60.25 86 THR A N 1
ATOM 633 C CA . THR A 1 86 ? 0.619 -3.417 -33.561 1.00 60.25 86 THR A CA 1
ATOM 634 C C . THR A 1 86 ? 0.689 -4.940 -33.521 1.00 60.25 86 THR A C 1
ATOM 636 O O . THR A 1 86 ? -0.263 -5.578 -33.085 1.00 60.25 86 THR A O 1
ATOM 639 N N . GLU A 1 87 ? 1.822 -5.511 -33.924 1.00 62.09 87 GLU A N 1
ATOM 640 C CA . GLU A 1 87 ? 2.103 -6.946 -33.871 1.00 62.09 87 GLU A CA 1
ATOM 641 C C . GLU A 1 87 ? 2.197 -7.457 -32.427 1.00 62.09 87 GLU A C 1
ATOM 643 O O . GLU A 1 87 ? 1.595 -8.474 -32.087 1.00 62.09 87 GLU A O 1
ATOM 648 N N . GLU A 1 88 ? 2.859 -6.711 -31.543 1.00 60.91 88 GLU A N 1
ATOM 649 C CA . GLU A 1 88 ? 2.956 -7.061 -30.128 1.00 60.91 88 GLU A CA 1
ATOM 650 C C . GLU A 1 88 ? 1.620 -6.893 -29.393 1.00 60.91 88 GLU A C 1
ATOM 652 O O . GLU A 1 88 ? 1.229 -7.754 -28.604 1.00 60.91 88 GLU A O 1
ATOM 657 N N . LEU A 1 89 ? 0.869 -5.828 -29.684 1.00 54.25 89 LEU A N 1
ATOM 658 C CA . LEU A 1 89 ? -0.486 -5.640 -29.168 1.00 54.25 89 LEU A CA 1
ATOM 659 C C . LEU A 1 89 ? -1.414 -6.779 -29.619 1.00 54.25 89 LEU A C 1
ATOM 661 O O . LEU A 1 89 ? -2.156 -7.324 -28.803 1.00 54.25 89 LEU A O 1
ATOM 665 N N . TRP A 1 90 ? -1.351 -7.159 -30.899 1.00 59.19 90 TRP A N 1
ATOM 666 C CA . TRP A 1 90 ? -2.131 -8.264 -31.460 1.00 59.19 90 TRP A CA 1
ATOM 667 C C . TRP A 1 90 ? -1.763 -9.600 -30.810 1.00 59.19 90 TRP A C 1
ATOM 669 O O . TRP A 1 90 ? -2.646 -10.356 -30.400 1.00 59.19 90 TRP A O 1
ATOM 679 N N . SER A 1 91 ? -0.463 -9.846 -30.631 1.00 61.47 91 SER A N 1
ATOM 680 C CA . SER A 1 91 ? 0.057 -11.010 -29.916 1.00 61.47 91 SER A CA 1
ATOM 681 C C . SER A 1 91 ? -0.494 -11.079 -28.490 1.00 61.47 91 SER A C 1
ATOM 683 O O . SER A 1 91 ? -1.099 -12.078 -28.126 1.00 61.47 91 SER A O 1
ATOM 685 N N . ARG A 1 92 ? -0.431 -9.994 -27.707 1.00 65.81 92 ARG A N 1
ATOM 686 C CA . ARG A 1 92 ? -0.938 -9.969 -26.319 1.00 65.81 92 ARG A CA 1
ATOM 687 C C . ARG A 1 92 ? -2.451 -10.206 -26.202 1.00 65.81 92 ARG A C 1
ATOM 689 O O . ARG A 1 92 ? -2.900 -10.726 -25.184 1.00 65.81 92 ARG A O 1
ATOM 696 N N . ILE A 1 93 ? -3.237 -9.815 -27.208 1.00 61.41 93 ILE A N 1
ATOM 697 C CA . ILE A 1 93 ? -4.700 -9.998 -27.225 1.00 61.41 93 ILE A CA 1
ATOM 698 C C . ILE A 1 93 ? -5.081 -11.447 -27.556 1.00 61.41 93 ILE A C 1
ATOM 700 O O . ILE A 1 93 ? -5.978 -12.006 -26.925 1.00 61.41 93 ILE A O 1
ATOM 704 N N . HIS A 1 94 ? -4.424 -12.049 -28.549 1.00 63.16 94 HIS A N 1
ATOM 705 C CA . HIS A 1 94 ? -4.797 -13.365 -29.087 1.00 63.16 94 HIS A CA 1
ATOM 706 C C . HIS A 1 94 ? -3.981 -14.526 -28.509 1.00 63.16 94 HIS A C 1
ATOM 708 O O . HIS A 1 94 ? -4.450 -15.664 -28.458 1.00 63.16 94 HIS A O 1
ATOM 714 N N . HIS A 1 95 ? -2.782 -14.222 -28.033 1.00 61.62 95 HIS A N 1
ATOM 715 C CA . HIS A 1 95 ? -1.870 -15.103 -27.323 1.00 61.62 95 HIS A CA 1
ATOM 716 C C . HIS A 1 95 ? -1.488 -14.412 -26.013 1.00 61.62 95 HIS A C 1
ATOM 718 O O . HIS A 1 95 ? -0.337 -13.994 -25.853 1.00 61.62 95 HIS A O 1
ATOM 724 N N . PRO A 1 96 ? -2.447 -14.246 -25.075 1.00 47.28 96 PRO A N 1
ATOM 725 C CA . PRO A 1 96 ? -2.097 -13.759 -23.751 1.00 47.28 96 PRO A CA 1
ATOM 726 C C . PRO A 1 96 ? -0.951 -14.634 -23.245 1.00 47.28 96 PRO A C 1
ATOM 728 O O . PRO A 1 96 ? -1.025 -15.856 -23.442 1.00 47.28 96 PRO A O 1
ATOM 731 N N . PRO A 1 97 ? 0.118 -14.040 -22.682 1.00 43.19 97 PRO A N 1
ATOM 732 C CA . PRO A 1 97 ? 1.265 -14.809 -22.240 1.00 43.19 97 PRO A CA 1
ATOM 733 C C . PRO A 1 97 ? 0.739 -15.960 -21.389 1.00 43.19 97 PRO A C 1
ATOM 735 O O . PRO A 1 97 ? 0.053 -15.756 -20.384 1.00 43.19 97 PRO A O 1
ATOM 738 N N . ARG A 1 98 ? 0.975 -17.189 -21.862 1.00 45.66 98 ARG A N 1
ATOM 739 C CA . ARG A 1 98 ? 0.786 -18.383 -21.041 1.00 45.66 98 ARG A CA 1
ATOM 740 C C . ARG A 1 98 ? 1.603 -18.110 -19.771 1.00 45.66 98 ARG A C 1
ATOM 742 O O . ARG A 1 98 ? 2.692 -17.565 -19.944 1.00 45.66 98 ARG A O 1
ATOM 749 N N . PRO A 1 99 ? 1.126 -18.427 -18.548 1.00 43.47 99 PRO A N 1
ATOM 750 C CA . PRO A 1 99 ? 1.989 -18.363 -17.372 1.00 43.47 99 PRO A CA 1
ATOM 751 C C . PRO A 1 99 ? 3.234 -19.151 -17.743 1.00 43.47 99 PRO A C 1
ATOM 753 O O . PRO A 1 99 ? 3.147 -20.350 -18.027 1.00 43.47 99 PRO A O 1
ATOM 756 N N . GLU A 1 100 ? 4.321 -18.425 -17.964 1.00 39.22 100 GLU A N 1
ATOM 757 C CA . GLU A 1 100 ? 5.489 -18.970 -18.617 1.00 39.22 100 GLU A CA 1
ATOM 758 C C . GLU A 1 100 ? 5.963 -20.072 -17.681 1.00 39.22 100 GLU A C 1
ATOM 760 O O . GLU A 1 100 ? 6.145 -19.845 -16.484 1.00 39.22 100 GLU A O 1
ATOM 765 N N . ALA A 1 101 ? 6.019 -21.309 -18.183 1.00 40.75 101 ALA A N 1
ATOM 766 C CA . ALA A 1 101 ? 6.701 -22.356 -17.450 1.00 40.75 101 ALA A CA 1
ATOM 767 C C . ALA A 1 101 ? 8.118 -21.822 -17.279 1.00 40.75 101 ALA A C 1
ATOM 769 O O . ALA A 1 101 ? 8.795 -21.631 -18.288 1.00 40.75 101 ALA A O 1
ATOM 770 N N . ALA A 1 102 ? 8.456 -21.477 -16.034 1.00 38.12 102 ALA A N 1
ATOM 771 C CA . ALA A 1 102 ? 9.658 -20.757 -15.664 1.00 38.12 102 ALA A CA 1
ATOM 772 C C . ALA A 1 102 ? 10.829 -21.223 -16.533 1.00 38.12 102 ALA A C 1
ATOM 774 O O . ALA A 1 102 ? 11.216 -22.396 -16.490 1.00 38.12 102 ALA A O 1
ATOM 775 N N . ALA A 1 103 ? 11.361 -20.314 -17.354 1.00 37.62 103 ALA A N 1
ATOM 776 C CA . ALA A 1 103 ? 12.709 -20.491 -17.867 1.00 37.62 103 ALA A CA 1
ATOM 777 C C . ALA A 1 103 ? 13.617 -20.786 -16.658 1.00 37.62 103 ALA A C 1
ATOM 779 O O . ALA A 1 103 ? 13.330 -20.275 -15.574 1.00 37.62 103 ALA A O 1
ATOM 780 N N . PRO A 1 104 ? 14.655 -21.629 -16.781 1.00 41.41 104 PRO A N 1
ATOM 781 C CA . PRO A 1 104 ? 15.539 -21.912 -15.658 1.00 41.41 104 PRO A CA 1
ATOM 782 C C . PRO A 1 104 ? 16.150 -20.589 -15.180 1.00 41.41 104 PRO A C 1
ATOM 784 O O . PRO A 1 104 ? 16.974 -19.997 -15.874 1.00 41.41 104 PRO A O 1
ATOM 787 N N . GLN A 1 105 ? 15.656 -20.096 -14.045 1.00 41.94 105 GLN A N 1
ATOM 788 C CA . GLN A 1 105 ? 16.124 -18.879 -13.403 1.00 41.94 105 GLN A CA 1
ATOM 789 C C . GLN A 1 105 ? 17.395 -19.232 -12.635 1.00 41.94 105 GLN A C 1
ATOM 791 O O . GLN A 1 105 ? 17.403 -20.193 -11.865 1.00 41.94 105 GLN A O 1
ATOM 796 N N . ASP A 1 106 ? 18.463 -18.472 -12.876 1.00 39.03 106 ASP A N 1
ATOM 797 C CA . ASP A 1 106 ? 19.629 -18.436 -11.996 1.00 39.03 106 ASP A CA 1
ATOM 798 C C . ASP A 1 106 ? 19.161 -18.229 -10.542 1.00 39.03 106 ASP A C 1
ATOM 800 O O . ASP A 1 106 ? 18.241 -17.450 -10.301 1.00 39.03 106 ASP A O 1
ATOM 804 N N . ASP A 1 107 ? 19.786 -18.933 -9.592 1.00 41.72 107 ASP A N 1
ATOM 805 C CA . ASP A 1 107 ? 19.440 -19.064 -8.161 1.00 41.72 107 ASP A CA 1
ATOM 806 C C . ASP A 1 107 ? 19.453 -17.740 -7.342 1.00 41.72 107 ASP A C 1
ATOM 808 O O . ASP A 1 107 ? 20.109 -17.630 -6.301 1.00 41.72 107 ASP A O 1
ATOM 812 N N . LYS A 1 108 ? 18.712 -16.711 -7.758 1.00 39.16 108 LYS A N 1
ATOM 813 C CA . LYS A 1 108 ? 18.400 -15.528 -6.947 1.00 39.16 108 LYS A CA 1
ATOM 814 C C . LYS A 1 108 ? 16.881 -15.487 -6.743 1.00 39.16 108 LYS A C 1
ATOM 816 O O . LYS A 1 108 ? 16.154 -15.544 -7.729 1.00 39.16 108 LYS A O 1
ATOM 821 N N . PRO A 1 109 ? 16.362 -15.432 -5.502 1.00 47.06 109 PRO A N 1
ATOM 822 C CA . PRO A 1 109 ? 14.926 -15.279 -5.313 1.00 47.06 109 PRO A CA 1
ATOM 823 C C . PRO A 1 109 ? 14.510 -13.916 -5.875 1.00 47.06 109 PRO A C 1
ATOM 825 O O . PRO A 1 109 ? 14.959 -12.887 -5.374 1.00 47.06 109 PRO A O 1
ATOM 828 N N . ASP A 1 110 ? 13.689 -13.919 -6.926 1.00 63.91 110 ASP A N 1
ATOM 829 C CA . ASP A 1 110 ? 13.130 -12.699 -7.506 1.00 63.91 110 ASP A CA 1
ATOM 830 C C . ASP A 1 110 ? 12.415 -11.888 -6.420 1.00 63.91 110 ASP A C 1
ATOM 832 O O . ASP A 1 110 ? 11.526 -12.389 -5.720 1.00 63.91 110 ASP A O 1
ATOM 836 N N . THR A 1 111 ? 12.798 -10.620 -6.272 1.00 83.25 111 THR A N 1
ATOM 837 C CA . THR A 1 111 ? 12.143 -9.680 -5.362 1.00 83.25 111 THR A CA 1
ATOM 838 C C . THR A 1 111 ? 10.644 -9.604 -5.700 1.00 83.25 111 THR A C 1
ATOM 840 O O . THR A 1 111 ? 10.292 -9.331 -6.850 1.00 83.25 111 THR A O 1
ATOM 843 N N . PRO A 1 112 ? 9.724 -9.811 -4.735 1.00 89.56 112 PRO A N 1
ATOM 844 C CA . PRO A 1 112 ? 8.292 -9.810 -5.013 1.00 89.56 112 PRO A CA 1
ATOM 845 C C . PRO A 1 112 ? 7.798 -8.514 -5.665 1.00 89.56 112 PRO A C 1
ATOM 847 O O . PRO A 1 112 ? 7.958 -7.419 -5.117 1.00 89.56 112 PRO A O 1
ATOM 850 N N . GLN A 1 113 ? 7.115 -8.661 -6.799 1.00 92.06 113 GLN A N 1
ATOM 851 C CA . GLN A 1 113 ? 6.513 -7.564 -7.551 1.00 92.06 113 GLN A CA 1
ATOM 852 C C . GLN A 1 113 ? 4.983 -7.567 -7.450 1.00 92.06 113 GLN A C 1
ATOM 854 O O . GLN A 1 113 ? 4.334 -8.608 -7.309 1.00 92.06 113 GLN A O 1
ATOM 859 N N . LEU A 1 114 ? 4.389 -6.377 -7.524 1.00 95.06 114 LEU A N 1
ATOM 860 C CA . LEU A 1 114 ? 2.953 -6.163 -7.372 1.00 95.06 114 LEU A CA 1
ATOM 861 C C . LEU A 1 114 ? 2.432 -5.067 -8.302 1.00 95.06 114 LEU A C 1
ATOM 863 O O . LEU A 1 114 ? 3.143 -4.122 -8.640 1.00 95.06 114 LEU A O 1
ATOM 867 N N . SER A 1 115 ? 1.164 -5.175 -8.699 1.00 96.81 115 SER A N 1
ATOM 868 C CA . SER A 1 115 ? 0.504 -4.113 -9.459 1.00 96.81 115 SER A CA 1
ATOM 869 C C . SER A 1 115 ? 0.098 -2.942 -8.565 1.00 96.81 115 SER A C 1
ATOM 871 O O . SER A 1 115 ? -0.601 -3.112 -7.561 1.00 96.81 115 SER A O 1
ATOM 873 N N . TYR A 1 116 ? 0.485 -1.743 -8.993 1.00 96.94 116 TYR A N 1
ATOM 874 C CA . TYR A 1 116 ? 0.073 -0.454 -8.448 1.00 96.94 116 TYR A CA 1
ATOM 875 C C . TYR A 1 116 ? -0.920 0.219 -9.393 1.00 96.94 116 TYR A C 1
ATOM 877 O O . TYR A 1 116 ? -0.772 0.162 -10.613 1.00 96.94 116 TYR A O 1
ATOM 885 N N . PHE A 1 117 ? -1.925 0.885 -8.839 1.00 96.38 117 PHE A N 1
ATOM 886 C CA . PHE A 1 117 ? -3.024 1.506 -9.564 1.00 96.38 117 PHE A CA 1
ATOM 887 C C . PHE A 1 117 ? -3.183 2.942 -9.079 1.00 96.38 117 PHE A C 1
ATOM 889 O O . PHE A 1 117 ? -3.322 3.195 -7.880 1.00 96.38 117 PHE A O 1
ATOM 896 N N . THR A 1 118 ? -3.229 3.882 -10.017 1.00 93.38 118 THR A N 1
ATOM 897 C CA . THR A 1 118 ? -3.673 5.241 -9.709 1.00 93.38 118 THR A CA 1
ATOM 898 C C . THR A 1 118 ? -5.166 5.227 -9.416 1.00 93.38 118 THR A C 1
ATOM 900 O O . THR A 1 118 ? -5.946 4.563 -10.108 1.00 93.38 118 THR A O 1
ATOM 903 N N . GLY A 1 119 ? -5.572 5.949 -8.375 1.00 90.75 119 GLY A N 1
ATOM 904 C CA . GLY A 1 119 ? -6.976 6.106 -8.030 1.00 90.75 119 GLY A CA 1
ATOM 905 C C . GLY A 1 119 ? -7.760 6.782 -9.165 1.00 90.75 119 GLY A C 1
ATOM 906 O O . GLY A 1 119 ? -7.180 7.495 -9.988 1.00 90.75 119 GLY A O 1
ATOM 907 N N . PRO A 1 120 ? -9.091 6.614 -9.212 1.00 96.31 120 PRO A N 1
ATOM 908 C CA . PRO A 1 120 ? -9.939 5.985 -8.195 1.00 96.31 120 PRO A CA 1
ATOM 909 C C . PRO A 1 120 ? -9.966 4.448 -8.247 1.00 96.31 120 PRO A C 1
ATOM 911 O O . PRO A 1 120 ? -9.523 3.835 -9.208 1.00 96.31 120 PRO A O 1
ATOM 914 N N . ILE A 1 121 ? -10.588 3.807 -7.252 1.00 95.44 121 ILE A N 1
ATOM 915 C CA . ILE A 1 121 ? -10.738 2.338 -7.140 1.00 95.44 121 ILE A CA 1
ATOM 916 C C . ILE A 1 121 ? -11.425 1.662 -8.346 1.00 95.44 121 ILE A C 1
ATOM 918 O O . ILE A 1 121 ? -11.327 0.443 -8.537 1.00 95.44 121 ILE A O 1
ATOM 922 N N . THR A 1 122 ? -12.156 2.443 -9.146 1.00 92.75 122 THR A N 1
ATOM 923 C CA . THR A 1 122 ? -12.790 2.012 -10.399 1.00 92.75 122 THR A CA 1
ATOM 924 C C . THR A 1 122 ? -11.802 1.922 -11.562 1.00 92.75 122 THR A C 1
ATOM 926 O O . THR A 1 122 ? -12.082 1.209 -12.526 1.00 92.75 122 THR A O 1
ATOM 929 N N . ASN A 1 123 ? -10.637 2.574 -11.478 1.00 91.69 123 ASN A N 1
ATOM 930 C CA . ASN A 1 123 ? -9.534 2.346 -12.400 1.00 91.69 123 ASN A CA 1
ATOM 931 C C . ASN A 1 123 ? -8.959 0.955 -12.141 1.00 91.69 123 ASN A C 1
ATOM 933 O O . ASN A 1 123 ? -8.218 0.762 -11.188 1.00 91.69 123 ASN A O 1
ATOM 937 N N . THR A 1 124 ? -9.320 -0.020 -12.969 1.00 93.75 124 THR A N 1
ATOM 938 C CA . THR A 1 124 ? -8.891 -1.419 -12.818 1.00 93.75 124 THR A CA 1
ATOM 939 C C . THR A 1 124 ? -7.657 -1.759 -13.643 1.00 93.75 124 THR A C 1
ATOM 941 O O . THR A 1 124 ? -7.243 -2.916 -13.636 1.00 93.75 124 THR A O 1
ATOM 944 N N . LEU A 1 125 ? -7.077 -0.796 -14.361 1.00 89.19 125 LEU A N 1
ATOM 945 C CA . LEU A 1 125 ? -5.876 -1.020 -15.155 1.00 89.19 125 LEU A CA 1
ATOM 946 C C . LEU A 1 125 ? -4.644 -0.683 -14.309 1.00 89.19 125 LEU A C 1
ATOM 948 O O . LEU A 1 125 ? -4.598 0.409 -13.735 1.00 89.19 125 LEU A O 1
ATOM 952 N N . PRO A 1 126 ? -3.674 -1.606 -14.193 1.00 86.50 126 PRO A N 1
ATOM 953 C CA . PRO A 1 126 ? -2.444 -1.338 -13.461 1.00 86.50 126 PRO A CA 1
ATOM 954 C C . PRO A 1 126 ? -1.737 -0.136 -14.088 1.00 86.50 126 PRO A C 1
ATOM 956 O O . PRO A 1 126 ? -1.617 -0.029 -15.309 1.00 86.50 126 PRO A O 1
ATOM 959 N N . HIS A 1 127 ? -1.288 0.778 -13.239 1.00 85.81 127 HIS A N 1
ATOM 960 C CA . HIS A 1 127 ? -0.424 1.872 -13.651 1.00 85.81 127 HIS A CA 1
ATOM 961 C C . HIS A 1 127 ? 1.012 1.385 -13.806 1.00 85.81 127 HIS A C 1
ATOM 963 O O . HIS A 1 127 ? 1.664 1.726 -14.788 1.00 85.81 127 HIS A O 1
ATOM 969 N N . LEU A 1 128 ? 1.475 0.596 -12.835 1.00 85.62 128 LEU A N 1
ATOM 970 C CA . LEU A 1 128 ? 2.858 0.160 -12.722 1.00 85.62 128 LEU A CA 1
ATOM 971 C C . LEU A 1 128 ? 2.941 -1.232 -12.106 1.00 85.62 128 LEU A C 1
ATOM 973 O O . LEU A 1 128 ? 2.038 -1.668 -11.384 1.00 85.62 128 LEU A O 1
ATOM 977 N N . THR A 1 129 ? 4.076 -1.872 -12.342 1.00 90.25 129 THR A N 1
ATOM 978 C CA . THR A 1 129 ? 4.566 -2.992 -11.544 1.00 90.25 129 THR A CA 1
ATOM 979 C C . THR A 1 129 ? 5.678 -2.447 -10.661 1.00 90.25 129 THR A C 1
ATOM 981 O O . THR A 1 129 ? 6.562 -1.764 -11.166 1.00 90.25 129 THR A O 1
ATOM 984 N N . ILE A 1 130 ? 5.593 -2.673 -9.353 1.00 90.94 130 ILE A N 1
ATOM 985 C CA . ILE A 1 130 ? 6.557 -2.146 -8.381 1.00 90.94 130 ILE A CA 1
ATOM 986 C C . ILE A 1 130 ? 6.921 -3.212 -7.346 1.00 90.94 130 ILE A C 1
ATOM 988 O O . ILE A 1 130 ? 6.171 -4.168 -7.146 1.00 90.94 130 ILE A O 1
ATOM 992 N N . THR A 1 131 ? 8.032 -3.019 -6.641 1.00 94.19 131 THR A N 1
ATOM 993 C CA . THR A 1 131 ? 8.417 -3.812 -5.462 1.00 94.19 131 THR A CA 1
ATOM 994 C C . THR A 1 131 ? 7.794 -3.258 -4.175 1.00 94.19 131 THR A C 1
ATOM 996 O O . THR A 1 131 ? 7.189 -2.179 -4.149 1.00 94.19 131 THR A O 1
ATOM 999 N N . LEU A 1 132 ? 7.966 -3.969 -3.055 1.00 94.00 132 LEU A N 1
ATOM 1000 C CA . LEU A 1 132 ? 7.585 -3.441 -1.740 1.00 94.00 132 LEU A CA 1
ATOM 1001 C C . LEU A 1 132 ? 8.439 -2.249 -1.292 1.00 94.00 132 LEU A C 1
ATOM 1003 O O . LEU A 1 132 ? 7.912 -1.377 -0.604 1.00 94.00 132 LEU A O 1
ATOM 1007 N N . ALA A 1 133 ? 9.711 -2.185 -1.693 1.00 91.06 133 ALA A N 1
ATOM 1008 C CA . ALA A 1 133 ? 10.577 -1.043 -1.403 1.00 91.06 133 ALA A CA 1
ATOM 1009 C C . ALA A 1 133 ? 10.067 0.227 -2.100 1.00 91.06 133 ALA A C 1
ATOM 1011 O O . ALA A 1 133 ? 9.865 1.260 -1.461 1.00 91.06 133 ALA A O 1
ATOM 1012 N N . ALA A 1 134 ? 9.725 0.106 -3.383 1.00 89.88 134 ALA A N 1
ATOM 1013 C CA . ALA A 1 134 ? 9.076 1.160 -4.151 1.00 89.88 134 ALA A CA 1
ATOM 1014 C C . ALA A 1 134 ? 7.748 1.620 -3.524 1.00 89.88 134 ALA A C 1
ATOM 1016 O O . ALA A 1 134 ? 7.504 2.816 -3.349 1.00 89.88 134 ALA A O 1
ATOM 1017 N N . LEU A 1 135 ? 6.888 0.670 -3.142 1.00 96.12 135 LEU A N 1
ATOM 1018 C CA . LEU A 1 135 ? 5.616 0.974 -2.486 1.00 96.12 135 LEU A CA 1
ATOM 1019 C C . LEU A 1 135 ? 5.821 1.700 -1.148 1.00 96.12 135 LEU A C 1
ATOM 1021 O O . LEU A 1 135 ? 5.111 2.662 -0.855 1.00 96.12 135 LEU A O 1
ATOM 1025 N N . HIS A 1 136 ? 6.783 1.251 -0.339 1.00 96.75 136 HIS A N 1
ATOM 1026 C CA . HIS A 1 136 ? 7.134 1.885 0.932 1.00 96.75 136 HIS A CA 1
ATOM 1027 C C . HIS A 1 136 ? 7.572 3.337 0.733 1.00 96.75 136 HIS A C 1
ATOM 1029 O O . HIS A 1 136 ? 7.093 4.216 1.449 1.00 96.75 136 HIS A O 1
ATOM 1035 N N . GLN A 1 137 ? 8.372 3.618 -0.294 1.00 93.62 137 GLN A N 1
ATOM 1036 C CA . GLN A 1 137 ? 8.784 4.980 -0.615 1.00 93.62 137 GLN A CA 1
ATOM 1037 C C . GLN A 1 137 ? 7.603 5.880 -1.001 1.00 93.62 137 GLN A C 1
ATOM 1039 O O . GLN A 1 137 ? 7.521 7.010 -0.519 1.00 93.62 137 GLN A O 1
ATOM 1044 N N . VAL A 1 138 ? 6.648 5.375 -1.791 1.00 94.94 138 VAL A N 1
ATOM 1045 C CA . VAL A 1 138 ? 5.402 6.103 -2.106 1.00 94.94 138 VAL A CA 1
ATOM 1046 C C . VAL A 1 138 ? 4.569 6.359 -0.845 1.00 94.94 138 VAL A C 1
ATOM 1048 O O . VAL A 1 138 ? 3.936 7.404 -0.726 1.00 94.94 138 VAL A O 1
ATOM 1051 N N . ILE A 1 139 ? 4.562 5.434 0.116 1.00 97.56 139 ILE A N 1
ATOM 1052 C CA . ILE A 1 139 ? 3.841 5.589 1.389 1.00 97.56 139 ILE A CA 1
ATOM 1053 C C . ILE A 1 139 ? 4.495 6.652 2.286 1.00 97.56 139 ILE A C 1
ATOM 1055 O O . ILE A 1 139 ? 3.778 7.457 2.886 1.00 97.56 139 ILE A O 1
ATOM 1059 N N . VAL A 1 140 ? 5.828 6.661 2.387 1.00 94.44 140 VAL A N 1
ATOM 1060 C CA . VAL A 1 140 ? 6.586 7.577 3.260 1.00 94.44 140 VAL A CA 1
ATOM 1061 C C . VAL A 1 140 ? 6.688 8.976 2.655 1.00 94.44 140 VAL A C 1
ATOM 1063 O O . VAL A 1 140 ? 6.451 9.962 3.352 1.00 94.44 140 VAL A O 1
ATOM 1066 N N . THR A 1 141 ? 6.980 9.064 1.357 1.00 92.56 141 THR A N 1
ATOM 1067 C CA . THR A 1 141 ? 7.206 10.321 0.628 1.00 92.56 141 THR A CA 1
ATOM 1068 C C . THR A 1 141 ? 6.317 10.380 -0.623 1.00 92.56 141 THR A C 1
ATOM 1070 O O . THR A 1 141 ? 6.806 10.307 -1.750 1.00 92.56 141 THR A O 1
ATOM 1073 N N . PRO A 1 142 ? 4.989 10.487 -0.450 1.00 91.38 142 PRO A N 1
ATOM 1074 C CA . PRO A 1 142 ? 4.028 10.449 -1.547 1.00 91.38 142 PRO A CA 1
ATOM 1075 C C . PRO A 1 142 ? 4.073 11.708 -2.426 1.00 91.38 142 PRO A C 1
ATOM 1077 O O . PRO A 1 142 ? 4.478 12.778 -1.959 1.00 91.38 142 PRO A O 1
ATOM 1080 N N . PRO A 1 143 ? 3.511 11.646 -3.650 1.00 86.56 143 PRO A N 1
ATOM 1081 C CA . PRO A 1 143 ? 3.147 12.854 -4.378 1.00 86.56 143 PRO A CA 1
ATOM 1082 C C . PRO A 1 143 ? 2.176 13.715 -3.564 1.00 86.56 143 PRO A C 1
ATOM 1084 O O . PRO A 1 143 ? 1.337 13.207 -2.810 1.00 86.56 143 PRO A O 1
ATOM 1087 N N . GLN A 1 144 ? 2.224 15.030 -3.790 1.00 87.12 144 GLN A N 1
ATOM 1088 C CA . GLN A 1 144 ? 1.356 16.004 -3.119 1.00 87.12 144 GLN A CA 1
ATOM 1089 C C . GLN A 1 144 ? -0.136 15.631 -3.225 1.00 87.12 144 GLN A C 1
ATOM 1091 O O . GLN A 1 144 ? -0.888 15.771 -2.263 1.00 87.12 144 GLN A O 1
ATOM 1096 N N . THR A 1 145 ? -0.554 15.079 -4.365 1.00 90.25 145 THR A N 1
ATOM 1097 C CA . THR A 1 145 ? -1.931 14.628 -4.607 1.00 90.25 145 THR A CA 1
ATOM 1098 C C . THR A 1 145 ? -2.362 13.508 -3.654 1.00 90.25 145 THR A C 1
ATOM 1100 O O . THR A 1 145 ? -3.443 13.580 -3.065 1.00 90.25 145 THR A O 1
ATOM 1103 N N . LEU A 1 146 ? -1.529 12.483 -3.450 1.00 93.19 146 LEU A N 1
ATOM 1104 C CA . LEU A 1 146 ? -1.810 11.376 -2.530 1.00 93.19 146 LEU A CA 1
ATOM 1105 C C . LEU A 1 146 ? -1.753 11.836 -1.066 1.00 93.19 146 LEU A C 1
ATOM 1107 O O . LEU A 1 146 ? -2.580 11.411 -0.251 1.00 93.19 146 LEU A O 1
ATOM 1111 N N . LEU A 1 147 ? -0.832 12.747 -0.737 1.00 94.19 147 LEU A N 1
ATOM 1112 C CA . LEU A 1 147 ? -0.748 13.378 0.580 1.00 94.19 147 LEU A CA 1
ATOM 1113 C C . LEU A 1 147 ? -2.047 14.118 0.935 1.00 94.19 147 LEU A C 1
ATOM 1115 O O . LEU A 1 147 ? -2.612 13.907 2.011 1.00 94.19 147 LEU A O 1
ATOM 1119 N N . GLU A 1 148 ? -2.541 14.961 0.029 1.00 95.81 148 GLU A N 1
ATOM 1120 C CA . GLU A 1 148 ? -3.771 15.738 0.207 1.00 95.81 148 GLU A CA 1
ATOM 1121 C C . GLU A 1 148 ? -5.008 14.846 0.292 1.00 95.81 148 GLU A C 1
ATOM 1123 O O . GLU A 1 148 ? -5.823 15.018 1.201 1.00 95.81 148 GLU A O 1
ATOM 1128 N N . ARG A 1 149 ? -5.124 13.838 -0.584 1.00 97.81 149 ARG A N 1
ATOM 1129 C CA . ARG A 1 149 ? -6.225 12.861 -0.534 1.00 97.81 149 ARG A CA 1
ATOM 1130 C C . ARG A 1 149 ? -6.224 12.069 0.772 1.00 97.81 149 ARG A C 1
ATOM 1132 O O . ARG A 1 149 ? -7.280 11.910 1.385 1.00 97.81 149 ARG A O 1
ATOM 1139 N N . THR A 1 150 ? -5.052 11.629 1.237 1.00 98.31 150 THR A N 1
ATOM 1140 C CA . THR A 1 150 ? -4.924 10.935 2.529 1.00 98.31 150 THR A CA 1
ATOM 1141 C C . THR A 1 150 ? -5.371 11.843 3.673 1.00 98.31 150 THR A C 1
ATOM 1143 O O . THR A 1 150 ? -6.158 11.426 4.521 1.00 98.31 150 THR A O 1
ATOM 1146 N N . ARG A 1 151 ? -4.911 13.102 3.696 1.00 98.31 151 ARG A N 1
ATOM 1147 C CA . ARG A 1 151 ? -5.303 14.084 4.720 1.00 98.31 151 ARG A CA 1
ATOM 1148 C C . ARG A 1 151 ? -6.807 14.342 4.707 1.00 98.31 151 ARG A C 1
ATOM 1150 O O . ARG A 1 151 ? -7.421 14.308 5.767 1.00 98.31 151 ARG A O 1
ATOM 1157 N N . ALA A 1 152 ? -7.402 14.544 3.534 1.00 98.12 152 ALA A N 1
ATOM 1158 C CA . ALA A 1 152 ? -8.838 14.762 3.400 1.00 98.12 152 ALA A CA 1
ATOM 1159 C C . ALA A 1 152 ? -9.646 13.569 3.936 1.00 98.12 152 ALA A C 1
ATOM 1161 O O . ALA A 1 152 ? -10.571 13.763 4.725 1.00 98.12 152 ALA A O 1
ATOM 1162 N N . ALA A 1 153 ? -9.263 12.339 3.571 1.00 98.25 153 ALA A N 1
ATOM 1163 C CA . ALA A 1 153 ? -9.914 11.129 4.066 1.00 98.25 153 ALA A CA 1
ATOM 1164 C C . ALA A 1 153 ? -9.794 10.993 5.595 1.00 98.25 153 ALA A C 1
ATOM 1166 O O . ALA A 1 153 ? -10.795 10.730 6.260 1.00 98.25 153 ALA A O 1
ATOM 1167 N N . ARG A 1 154 ? -8.607 11.229 6.172 1.00 97.62 154 ARG A N 1
ATOM 1168 C CA . ARG A 1 154 ? -8.396 11.187 7.631 1.00 97.62 154 ARG A CA 1
ATOM 1169 C C . ARG A 1 154 ? -9.193 12.259 8.372 1.00 97.62 154 ARG A C 1
ATOM 1171 O O . ARG A 1 154 ? -9.790 11.961 9.402 1.00 97.62 154 ARG A O 1
ATOM 1178 N N . THR A 1 155 ? -9.229 13.489 7.858 1.00 98.25 155 THR A N 1
ATOM 1179 C CA . THR A 1 155 ? -10.004 14.585 8.460 1.00 98.25 155 THR A CA 1
ATOM 1180 C C . THR A 1 155 ? -11.492 14.256 8.491 1.00 98.25 155 THR A C 1
ATOM 1182 O O . THR A 1 155 ? -12.122 14.387 9.538 1.00 98.25 155 THR A O 1
ATOM 1185 N N . GLU A 1 156 ? -12.042 13.777 7.375 1.00 98.25 156 GLU A N 1
ATOM 1186 C CA . GLU A 1 156 ? -13.447 13.376 7.304 1.00 98.25 156 GLU A CA 1
ATOM 1187 C C . GLU A 1 156 ? -13.742 12.186 8.229 1.00 98.25 156 GLU A C 1
ATOM 1189 O O . GLU A 1 156 ? -14.727 12.216 8.964 1.00 98.25 156 GLU A O 1
ATOM 1194 N N . TYR A 1 157 ? -12.863 11.176 8.269 1.00 97.19 157 TYR A N 1
ATOM 1195 C CA . TYR A 1 157 ? -13.019 10.035 9.176 1.00 97.19 157 TYR A CA 1
ATOM 1196 C C . TYR A 1 157 ? -13.020 10.463 10.644 1.00 97.19 157 TYR A C 1
ATOM 1198 O O . TYR A 1 157 ? -13.858 10.023 11.424 1.00 97.19 157 TYR A O 1
ATOM 1206 N N . LYS A 1 158 ? -12.111 11.359 11.033 1.00 96.12 158 LYS A N 1
ATOM 1207 C CA . LYS A 1 158 ? -12.044 11.865 12.407 1.00 96.12 158 LYS A CA 1
ATOM 1208 C C . LYS A 1 158 ? -13.302 12.646 12.801 1.00 96.12 158 LYS A C 1
ATOM 1210 O O . LYS A 1 158 ? -13.681 12.626 13.967 1.00 96.12 158 LYS A O 1
ATOM 1215 N N . ALA A 1 159 ? -13.932 13.333 11.849 1.00 97.19 159 ALA A N 1
ATOM 1216 C CA . ALA A 1 159 ? -15.133 14.125 12.093 1.00 97.19 159 ALA A CA 1
ATOM 1217 C C . ALA A 1 159 ? -16.424 13.288 12.082 1.00 97.19 159 ALA A C 1
ATOM 1219 O O . ALA A 1 159 ? -17.318 13.546 12.883 1.00 97.19 159 ALA A O 1
ATOM 1220 N N . GLN A 1 160 ? -16.540 12.315 11.170 1.00 96.88 160 GLN A N 1
ATOM 1221 C CA . GLN A 1 160 ? -17.810 11.637 10.864 1.00 96.88 160 GLN A CA 1
ATOM 1222 C C . GLN A 1 160 ? -17.701 10.105 10.745 1.00 96.88 160 GLN A C 1
ATOM 1224 O O . GLN A 1 160 ? -18.648 9.437 10.323 1.00 96.88 160 GLN A O 1
ATOM 1229 N N . GLY A 1 161 ? -16.555 9.518 11.091 1.00 94.69 161 GLY A N 1
ATOM 1230 C CA . GLY A 1 161 ? -16.300 8.082 10.987 1.00 94.69 161 GLY A CA 1
ATOM 1231 C C . GLY A 1 161 ? -16.399 7.566 9.548 1.00 94.69 161 GLY A C 1
ATOM 1232 O O . GLY A 1 161 ? -15.935 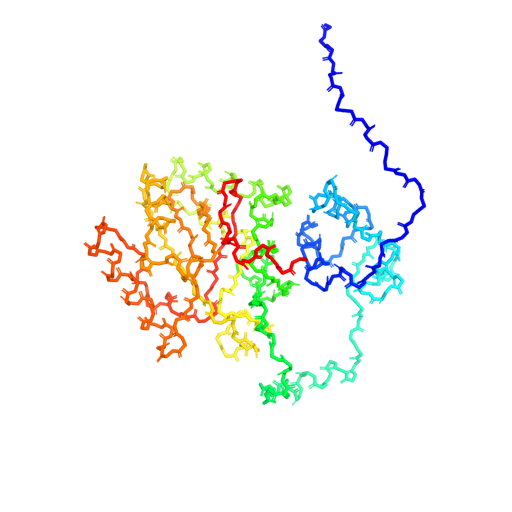8.189 8.593 1.00 94.69 161 GLY A O 1
ATOM 1233 N N . LYS A 1 162 ? -17.039 6.405 9.362 1.00 94.38 162 LYS A N 1
ATOM 1234 C CA . LYS A 1 162 ? -17.233 5.755 8.049 1.00 94.38 162 LYS A CA 1
ATOM 1235 C C . LYS A 1 162 ? -18.364 6.401 7.219 1.00 94.38 162 LYS A C 1
ATOM 1237 O O . LYS A 1 162 ? -19.178 5.682 6.627 1.00 94.38 162 LYS A O 1
ATOM 1242 N N . SER A 1 163 ? -18.416 7.736 7.170 1.00 97.44 163 SER A N 1
ATOM 1243 C CA . SER A 1 163 ? -19.417 8.516 6.428 1.00 97.44 163 SER A CA 1
ATOM 1244 C C . SER A 1 163 ? -19.394 8.207 4.921 1.00 97.44 163 SER A C 1
ATOM 1246 O O . SER A 1 163 ? -18.422 7.668 4.379 1.00 97.44 163 SER A O 1
ATOM 1248 N N . ALA A 1 164 ? -20.472 8.553 4.208 1.00 97.81 164 ALA A N 1
ATOM 1249 C CA . ALA A 1 164 ? -20.505 8.434 2.747 1.00 97.81 164 ALA A CA 1
ATOM 1250 C C . ALA A 1 164 ? -19.380 9.254 2.092 1.00 97.81 164 ALA A C 1
ATOM 1252 O O . ALA A 1 164 ? -18.728 8.780 1.161 1.00 97.81 164 ALA A O 1
ATOM 1253 N N . ARG A 1 165 ? -19.093 10.436 2.650 1.00 97.69 165 ARG A N 1
ATOM 1254 C CA . ARG A 1 165 ? -18.019 11.317 2.195 1.00 97.69 165 ARG A CA 1
ATOM 1255 C C . ARG A 1 165 ? -16.635 10.716 2.441 1.00 97.69 165 ARG A C 1
ATOM 1257 O O . ARG A 1 165 ? -15.799 10.762 1.544 1.00 97.69 165 ARG A O 1
ATOM 1264 N N . TYR A 1 166 ? -16.399 10.084 3.595 1.00 98.12 166 TYR A N 1
ATOM 1265 C CA . TYR A 1 166 ? -15.152 9.353 3.846 1.00 98.12 166 TYR A CA 1
ATOM 1266 C C . TYR A 1 166 ? -14.932 8.260 2.796 1.00 98.12 166 TYR A C 1
ATOM 1268 O O . TYR A 1 166 ? -13.843 8.146 2.236 1.00 98.12 166 TYR A O 1
ATOM 1276 N N . LYS A 1 167 ? -15.971 7.468 2.502 1.00 97.06 167 LYS A N 1
ATOM 1277 C CA . LYS A 1 167 ? -15.893 6.393 1.502 1.00 97.06 167 LYS A CA 1
ATOM 1278 C C . LYS A 1 167 ? -15.577 6.945 0.113 1.00 97.06 167 LYS A C 1
ATOM 1280 O O . LYS A 1 167 ? -14.725 6.386 -0.569 1.00 97.06 167 LYS A O 1
ATOM 1285 N N . GLU A 1 168 ? -16.213 8.046 -0.279 1.00 97.56 168 GLU A N 1
ATOM 1286 C CA . GLU A 1 168 ? -15.936 8.738 -1.541 1.00 97.56 168 GLU A CA 1
ATOM 1287 C C . GLU A 1 168 ? -14.469 9.182 -1.628 1.00 97.56 168 GLU A C 1
ATOM 1289 O O . GLU A 1 168 ? -13.793 8.847 -2.599 1.00 97.56 168 GLU A O 1
ATOM 1294 N N . LEU A 1 169 ? -13.953 9.857 -0.593 1.00 97.94 169 LEU A N 1
ATOM 1295 C CA . LEU A 1 169 ? -12.563 10.323 -0.527 1.00 97.94 169 LEU A CA 1
ATOM 1296 C C . LEU A 1 169 ? -11.563 9.159 -0.544 1.00 97.94 169 LEU A C 1
ATOM 1298 O O . LEU A 1 169 ? -10.600 9.186 -1.308 1.00 97.94 169 LEU A O 1
ATOM 1302 N N . LYS A 1 170 ? -11.810 8.109 0.251 1.00 97.12 170 LYS A N 1
ATOM 1303 C CA . LYS A 1 170 ? -10.982 6.893 0.291 1.00 97.12 170 LYS A CA 1
ATOM 1304 C C . LYS A 1 170 ? -10.916 6.221 -1.081 1.00 97.12 170 LYS A C 1
ATOM 1306 O O . LYS A 1 170 ? -9.845 5.795 -1.493 1.00 97.12 170 LYS A O 1
ATOM 1311 N N . CYS A 1 171 ? -12.032 6.161 -1.808 1.00 96.94 171 CYS A N 1
ATOM 1312 C CA . CYS A 1 171 ? -12.090 5.572 -3.145 1.00 96.94 171 CYS A CA 1
ATOM 1313 C C . CYS A 1 171 ? -11.284 6.340 -4.204 1.00 96.94 171 CYS A C 1
ATOM 1315 O O . CYS A 1 171 ? -11.058 5.779 -5.272 1.00 96.94 171 CYS A O 1
ATOM 1317 N N . GLN A 1 172 ? -10.854 7.578 -3.937 1.00 96.94 172 GLN A N 1
ATOM 1318 C CA . GLN A 1 172 ? -9.965 8.347 -4.821 1.00 96.94 172 GLN A CA 1
ATOM 1319 C C . GLN A 1 172 ? -8.479 8.059 -4.584 1.00 96.94 172 GLN A C 1
ATOM 1321 O O . GLN A 1 172 ? -7.636 8.556 -5.332 1.00 96.94 172 GLN A O 1
ATOM 1326 N N . LEU A 1 173 ? -8.134 7.318 -3.531 1.00 97.94 173 LEU A N 1
ATOM 1327 C CA . LEU A 1 173 ? -6.748 6.966 -3.255 1.00 97.94 173 LEU A CA 1
ATOM 1328 C C . LEU A 1 173 ? -6.229 5.971 -4.288 1.00 97.94 173 LEU A C 1
ATOM 1330 O O . LEU A 1 173 ? -6.969 5.120 -4.793 1.00 97.94 173 LEU A O 1
ATOM 1334 N N . ASP A 1 174 ? -4.931 6.077 -4.539 1.00 98.19 174 ASP A N 1
ATOM 1335 C CA . ASP A 1 174 ? -4.173 5.036 -5.209 1.00 98.19 174 ASP A CA 1
ATOM 1336 C C . ASP A 1 174 ? -4.225 3.755 -4.380 1.00 98.19 174 ASP A C 1
ATOM 1338 O O . ASP A 1 174 ? -4.514 3.759 -3.176 1.00 98.19 174 ASP A O 1
ATOM 1342 N N . TYR A 1 175 ? -3.989 2.629 -5.031 1.00 98.31 175 TYR A N 1
ATOM 1343 C CA . TYR A 1 175 ? -4.087 1.337 -4.382 1.00 98.31 175 TYR A CA 1
ATOM 1344 C C . TYR A 1 175 ? -3.191 0.317 -5.080 1.00 98.31 175 TYR A C 1
ATOM 1346 O O . TYR A 1 175 ? -2.750 0.515 -6.206 1.00 98.31 175 TYR A O 1
ATOM 1354 N N . PHE A 1 176 ? -2.932 -0.799 -4.415 1.00 97.94 176 PHE A N 1
ATOM 1355 C CA . PHE A 1 176 ? -2.152 -1.898 -4.969 1.00 97.94 176 PHE A CA 1
ATOM 1356 C C . PHE A 1 176 ? -2.836 -3.240 -4.729 1.00 97.94 176 PHE A C 1
ATOM 1358 O O . PHE A 1 176 ? -3.771 -3.339 -3.928 1.00 97.94 176 PHE A O 1
ATOM 1365 N N . THR A 1 177 ? -2.374 -4.285 -5.410 1.00 96.50 177 THR A N 1
ATOM 1366 C CA . THR A 1 177 ? -2.806 -5.665 -5.161 1.00 96.50 177 THR A CA 1
ATOM 1367 C C . THR A 1 177 ? -1.641 -6.485 -4.643 1.00 96.50 177 THR A C 1
ATOM 1369 O O . THR A 1 177 ? -0.738 -6.835 -5.397 1.00 96.50 177 THR A O 1
ATOM 1372 N N . ALA A 1 178 ? -1.683 -6.848 -3.361 1.00 95.12 178 ALA A N 1
ATOM 1373 C CA . ALA A 1 178 ? -0.623 -7.654 -2.766 1.00 95.12 178 ALA A CA 1
ATOM 1374 C C . ALA A 1 178 ? -0.484 -9.027 -3.427 1.00 95.12 178 ALA A C 1
ATOM 1376 O O . ALA A 1 178 ? 0.575 -9.606 -3.314 1.00 95.12 178 ALA A O 1
ATOM 1377 N N . GLY A 1 179 ? -1.510 -9.558 -4.099 1.00 92.69 179 GLY A N 1
ATOM 1378 C CA . GLY A 1 179 ? -1.462 -10.900 -4.678 1.00 92.69 179 GLY A CA 1
ATOM 1379 C C . GLY A 1 179 ? -0.549 -11.072 -5.895 1.00 92.69 179 GLY A C 1
ATOM 1380 O O . GLY A 1 179 ? -0.268 -12.216 -6.245 1.00 92.69 179 GLY A O 1
ATOM 1381 N N . GLY A 1 180 ? -0.077 -9.989 -6.522 1.00 93.94 180 GLY A N 1
ATOM 1382 C CA . GLY A 1 180 ? 0.842 -10.086 -7.655 1.00 93.94 180 GLY A CA 1
ATOM 1383 C C . GLY A 1 180 ? 0.649 -9.035 -8.737 1.00 93.94 180 GLY A C 1
ATOM 1384 O O . GLY A 1 180 ? 0.088 -7.959 -8.502 1.00 93.94 180 GLY A O 1
ATOM 1385 N N . ILE A 1 181 ? 1.136 -9.386 -9.923 1.00 94.25 181 ILE A N 1
ATOM 1386 C CA . ILE A 1 181 ? 1.052 -8.604 -11.152 1.00 94.25 181 ILE A CA 1
ATOM 1387 C C . ILE A 1 181 ? -0.197 -9.027 -11.918 1.00 94.25 181 ILE A C 1
ATOM 1389 O O . ILE A 1 181 ? -0.435 -10.215 -12.134 1.00 94.25 181 ILE A O 1
ATOM 1393 N N . PHE A 1 182 ? -0.979 -8.057 -12.371 1.00 90.62 182 PHE A N 1
ATOM 1394 C CA . PHE A 1 182 ? -2.228 -8.266 -13.089 1.00 90.62 182 PHE A CA 1
ATOM 1395 C C . PHE A 1 182 ? -2.227 -7.518 -14.416 1.00 90.62 182 PHE A C 1
ATOM 1397 O O . PHE A 1 182 ? -1.647 -6.447 -14.513 1.00 90.62 182 PHE A O 1
ATOM 1404 N N . SER A 1 183 ? -2.946 -8.022 -15.420 1.00 81.06 183 SER A N 1
ATOM 1405 C CA . SER A 1 183 ? -3.273 -7.239 -16.630 1.00 81.06 183 SER A CA 1
ATOM 1406 C C . SER A 1 183 ? -4.455 -6.283 -16.405 1.00 81.06 183 SER A C 1
ATOM 1408 O O . SER A 1 183 ? -4.578 -5.245 -17.053 1.00 81.06 183 SER A O 1
ATOM 1410 N N . ARG A 1 184 ? -5.327 -6.627 -15.453 1.00 89.69 184 ARG A N 1
ATOM 1411 C CA . ARG A 1 184 ? -6.438 -5.829 -14.918 1.00 89.69 184 ARG A CA 1
ATOM 1412 C C . ARG A 1 184 ? -6.765 -6.362 -13.525 1.00 89.69 184 ARG A C 1
ATOM 1414 O O . ARG A 1 184 ? -6.613 -7.553 -13.284 1.00 89.69 184 ARG A O 1
ATOM 1421 N N . ARG A 1 185 ? -7.269 -5.527 -12.617 1.00 94.56 185 ARG A N 1
ATOM 1422 C CA . ARG A 1 185 ? -7.703 -5.946 -11.275 1.00 94.56 185 ARG A CA 1
ATOM 1423 C C . ARG A 1 185 ? -8.889 -6.918 -11.307 1.00 94.56 185 ARG A C 1
ATOM 1425 O O . ARG A 1 185 ? -10.043 -6.508 -11.186 1.00 94.56 185 ARG A O 1
ATOM 1432 N N . GLN A 1 186 ? -8.581 -8.199 -11.458 1.00 91.19 186 GLN A N 1
ATOM 1433 C CA . GLN A 1 186 ? -9.504 -9.327 -11.441 1.00 91.19 186 GLN A CA 1
ATOM 1434 C C . GLN A 1 186 ? -8.700 -10.610 -11.219 1.00 91.19 186 GLN A C 1
ATOM 1436 O O . GLN A 1 186 ? -7.612 -10.751 -11.767 1.00 91.19 186 GLN A O 1
ATOM 1441 N N . ASP A 1 187 ? -9.232 -11.562 -10.452 1.00 91.81 187 ASP A N 1
ATOM 1442 C CA . ASP A 1 187 ? -8.489 -12.777 -10.083 1.00 91.81 187 ASP A CA 1
ATOM 1443 C C . ASP A 1 187 ? -8.019 -13.592 -11.300 1.00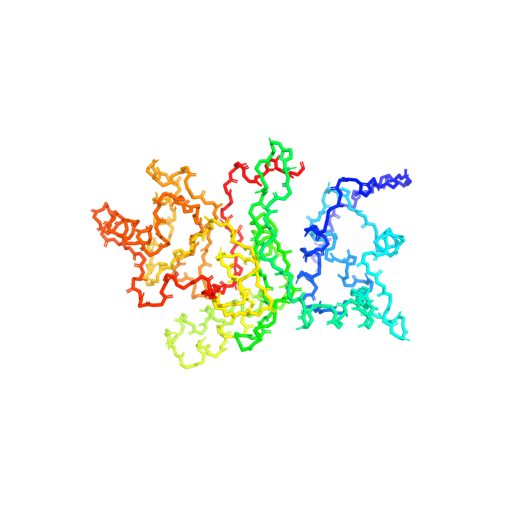 91.81 187 ASP A C 1
ATOM 1445 O O . ASP A 1 187 ? -6.882 -14.050 -11.327 1.00 91.81 187 ASP A O 1
ATOM 1449 N N . GLN A 1 188 ? -8.852 -13.717 -12.342 1.00 91.38 188 GLN A N 1
ATOM 1450 C CA . GLN A 1 188 ? -8.492 -14.439 -13.574 1.00 91.38 188 GLN A CA 1
ATOM 1451 C C . GLN A 1 188 ? -7.466 -13.702 -14.452 1.00 91.38 188 GLN A C 1
ATOM 1453 O O . GLN A 1 188 ? -6.982 -14.270 -15.424 1.00 91.38 188 GLN A O 1
ATOM 1458 N N . ALA A 1 189 ? -7.161 -12.442 -14.140 1.00 88.81 189 ALA A N 1
ATOM 1459 C CA . ALA A 1 189 ? -6.227 -11.605 -14.885 1.00 88.81 189 ALA A CA 1
ATOM 1460 C C . ALA A 1 189 ? -4.843 -11.515 -14.210 1.00 88.81 189 ALA A C 1
ATOM 1462 O O . ALA A 1 189 ? -4.042 -10.652 -14.585 1.00 88.81 189 ALA A O 1
ATOM 1463 N N . LEU A 1 190 ? -4.574 -12.378 -13.217 1.00 92.50 190 LEU A N 1
ATOM 1464 C CA . LEU A 1 190 ? -3.264 -12.543 -12.585 1.00 92.50 190 LEU A CA 1
ATOM 1465 C C . LEU A 1 190 ? -2.254 -13.066 -13.613 1.00 92.50 190 LEU A C 1
ATOM 1467 O O . LEU A 1 190 ? -2.463 -14.115 -14.216 1.00 92.50 190 LEU A O 1
ATOM 1471 N N . LEU A 1 191 ? -1.160 -12.331 -13.787 1.00 86.31 191 LEU A N 1
ATOM 1472 C CA . LEU A 1 191 ? -0.049 -12.693 -14.665 1.00 86.31 191 LEU A CA 1
ATOM 1473 C C . LEU A 1 191 ? 1.046 -13.428 -13.888 1.00 86.31 191 LEU A C 1
ATOM 1475 O O . LEU A 1 191 ? 1.513 -14.470 -14.334 1.00 86.31 191 LEU A O 1
ATOM 1479 N N . ALA A 1 192 ? 1.414 -12.911 -12.712 1.00 88.50 192 ALA A N 1
ATOM 1480 C CA . ALA A 1 192 ? 2.433 -13.508 -11.854 1.00 88.50 192 ALA A CA 1
ATOM 1481 C C . ALA A 1 192 ? 2.078 -13.311 -10.370 1.00 88.50 192 ALA A C 1
ATOM 1483 O O . ALA A 1 192 ? 1.797 -12.176 -9.969 1.00 88.50 192 ALA A O 1
ATOM 1484 N N . PRO A 1 193 ? 2.058 -14.377 -9.546 1.00 93.00 193 PRO A N 1
ATOM 1485 C CA . PRO A 1 193 ? 1.830 -14.255 -8.112 1.00 93.00 193 PRO A CA 1
ATOM 1486 C C . PRO A 1 193 ? 3.053 -13.650 -7.415 1.00 93.00 193 PRO A C 1
ATOM 1488 O O . PRO A 1 193 ? 4.181 -14.035 -7.690 1.00 93.00 193 PRO A O 1
ATOM 1491 N N . SER A 1 194 ? 2.829 -12.757 -6.454 1.00 93.56 194 SER A N 1
ATOM 1492 C CA . SER A 1 194 ? 3.908 -12.179 -5.629 1.00 93.56 194 SER A CA 1
ATOM 1493 C C . SER A 1 194 ? 4.346 -13.078 -4.467 1.00 93.56 194 SER A C 1
ATOM 1495 O O . SER A 1 194 ? 5.359 -12.816 -3.830 1.00 93.56 194 SER A O 1
ATOM 1497 N N . GLY A 1 195 ? 3.520 -14.062 -4.092 1.00 91.94 195 GLY A N 1
ATOM 1498 C CA . GLY A 1 195 ? 3.669 -14.782 -2.824 1.00 91.94 195 GLY A CA 1
ATOM 1499 C C . GLY A 1 195 ? 3.305 -13.955 -1.582 1.00 91.94 195 GLY A C 1
ATOM 1500 O O . GLY A 1 195 ? 3.563 -14.400 -0.470 1.00 91.94 195 GLY A O 1
ATOM 1501 N N . LEU A 1 196 ? 2.684 -12.779 -1.736 1.00 93.56 196 LEU A N 1
ATOM 1502 C CA . LEU A 1 196 ? 2.347 -11.885 -0.626 1.00 93.56 196 LEU A CA 1
ATOM 1503 C C . LEU A 1 196 ? 0.848 -11.892 -0.269 1.00 93.56 196 LEU A C 1
ATOM 1505 O O . LEU A 1 196 ? -0.063 -12.124 -1.080 1.00 93.56 196 LEU A O 1
ATOM 1509 N N . LEU A 1 197 ? 0.577 -11.553 0.987 1.00 90.19 197 LEU A N 1
ATOM 1510 C CA . LEU A 1 197 ? -0.747 -11.312 1.541 1.00 90.19 197 LEU A CA 1
ATOM 1511 C C . LEU A 1 197 ? -0.820 -9.952 2.233 1.00 90.19 197 LEU A C 1
ATOM 1513 O O . LEU A 1 197 ? 0.188 -9.408 2.659 1.00 90.19 197 LEU A O 1
ATOM 1517 N N . ILE A 1 198 ? -2.024 -9.391 2.318 1.00 92.00 198 ILE A N 1
ATOM 1518 C CA . ILE A 1 198 ? -2.288 -8.089 2.942 1.00 92.00 198 ILE A CA 1
ATOM 1519 C C . ILE A 1 198 ? -3.339 -8.227 4.033 1.00 92.00 198 ILE A C 1
ATOM 1521 O O . ILE A 1 198 ? -4.479 -8.591 3.757 1.00 92.00 198 ILE A O 1
ATOM 1525 N N . LEU A 1 199 ? -2.969 -7.926 5.267 1.00 90.00 199 LEU A N 1
ATOM 1526 C CA . LEU A 1 199 ? -3.866 -7.888 6.412 1.00 90.00 199 LEU A CA 1
ATOM 1527 C C . LEU A 1 199 ? -4.349 -6.455 6.637 1.00 90.00 199 LEU A C 1
ATOM 1529 O O . LEU A 1 199 ? -3.545 -5.522 6.641 1.00 90.00 199 LEU A O 1
ATOM 1533 N N . ASP A 1 200 ? -5.660 -6.299 6.824 1.00 90.56 200 ASP A N 1
ATOM 1534 C CA . ASP A 1 200 ? -6.298 -5.022 7.152 1.00 90.56 200 ASP A CA 1
ATOM 1535 C C . ASP A 1 200 ? -6.814 -5.071 8.592 1.00 90.56 200 ASP A C 1
ATOM 1537 O O . ASP A 1 200 ? -7.670 -5.896 8.934 1.00 90.56 200 ASP A O 1
ATOM 1541 N N . PHE A 1 201 ? -6.261 -4.205 9.434 1.00 90.12 201 PHE A N 1
ATOM 1542 C CA . PHE A 1 201 ? -6.633 -4.040 10.832 1.00 90.12 201 PHE A CA 1
ATOM 1543 C C . PHE A 1 201 ? -7.402 -2.733 10.964 1.00 90.12 201 PHE A C 1
ATOM 1545 O O . PHE A 1 201 ? -6.802 -1.662 11.031 1.00 90.12 201 PHE A O 1
ATOM 1552 N N . ASP A 1 202 ? -8.724 -2.821 10.976 1.00 85.00 202 ASP A N 1
ATOM 1553 C CA . ASP A 1 202 ? -9.604 -1.665 11.129 1.00 85.00 202 ASP A CA 1
ATOM 1554 C C . ASP A 1 202 ? -9.936 -1.409 12.610 1.00 85.00 202 ASP A C 1
ATOM 1556 O O . ASP A 1 202 ? -9.899 -2.325 13.430 1.00 85.00 202 ASP A O 1
ATOM 1560 N N . GLU A 1 203 ? -10.319 -0.169 12.934 1.00 82.44 203 GLU A N 1
ATOM 1561 C CA . GLU A 1 203 ? -10.895 0.220 14.237 1.00 82.44 203 GLU A CA 1
ATOM 1562 C C . GLU A 1 203 ? -9.978 -0.072 15.443 1.00 82.44 203 GLU A C 1
ATOM 1564 O O . GLU A 1 203 ? -10.416 -0.441 16.539 1.00 82.44 203 GLU A O 1
ATOM 1569 N N . LEU A 1 204 ? -8.668 0.109 15.257 1.00 88.31 204 LEU A N 1
ATOM 1570 C CA . LEU A 1 204 ? -7.694 -0.019 16.338 1.00 88.31 204 LEU A CA 1
ATOM 1571 C C . LEU A 1 204 ? -7.772 1.156 17.323 1.00 88.31 204 LEU A C 1
ATOM 1573 O O . LEU A 1 204 ? -7.462 0.965 18.505 1.00 88.31 204 LEU A O 1
ATOM 1577 N N . GLY A 1 205 ? -8.225 2.340 16.903 1.00 88.38 205 GLY A N 1
ATOM 1578 C CA . GLY A 1 205 ? -8.366 3.477 17.808 1.00 88.38 205 GLY A CA 1
ATOM 1579 C C . GLY A 1 205 ? -7.016 3.993 18.284 1.00 88.38 205 GLY A C 1
ATOM 1580 O O . GLY A 1 205 ? -6.016 4.035 17.567 1.00 88.38 205 GLY A O 1
ATOM 1581 N N . SER A 1 206 ? -6.958 4.291 19.577 1.00 89.19 206 SER A N 1
ATOM 1582 C CA . SER A 1 206 ? -5.720 4.629 20.279 1.00 89.19 206 SER A CA 1
ATOM 1583 C C . SER A 1 206 ? -4.681 3.499 20.306 1.00 89.19 206 SER A C 1
ATOM 1585 O O . SER A 1 206 ? -3.556 3.743 20.730 1.00 89.19 206 SER A O 1
ATOM 1587 N N . ARG A 1 207 ? -5.024 2.276 19.869 1.00 90.56 207 ARG A N 1
ATOM 1588 C CA . ARG A 1 207 ? -4.128 1.105 19.885 1.00 90.56 207 ARG A CA 1
ATOM 1589 C C . ARG A 1 207 ? -3.294 0.946 18.614 1.00 90.56 207 ARG A C 1
ATOM 1591 O O . ARG A 1 207 ? -2.587 -0.045 18.498 1.00 90.56 207 ARG A O 1
ATOM 1598 N N . VAL A 1 208 ? -3.366 1.868 17.650 1.00 94.00 208 VAL A N 1
ATOM 1599 C CA . VAL A 1 208 ? -2.607 1.757 16.386 1.00 94.00 208 VAL A CA 1
ATOM 1600 C C . VAL A 1 208 ? -1.106 1.572 16.636 1.00 94.00 208 VAL A C 1
ATOM 1602 O O . VAL A 1 208 ? -0.521 0.631 16.107 1.00 94.00 208 VAL A O 1
ATOM 1605 N N . GLU A 1 209 ? -0.490 2.404 17.477 1.00 93.12 209 GLU A N 1
ATOM 1606 C CA . GLU A 1 209 ? 0.948 2.296 17.770 1.00 93.12 209 GLU A CA 1
ATOM 1607 C C . GLU A 1 209 ? 1.293 1.029 18.565 1.00 93.12 209 GLU A C 1
ATOM 1609 O O . GLU A 1 209 ? 2.290 0.370 18.279 1.00 93.12 209 GLU A O 1
ATOM 1614 N N . GLU A 1 210 ? 0.439 0.640 19.516 1.00 92.81 210 GLU A N 1
ATOM 1615 C CA . GLU A 1 210 ? 0.593 -0.601 20.284 1.00 92.81 210 GLU A CA 1
ATOM 1616 C C . GLU A 1 210 ? 0.540 -1.829 19.366 1.00 92.81 210 GLU A C 1
ATOM 1618 O O . GLU A 1 210 ? 1.427 -2.678 19.410 1.00 92.81 210 GLU A O 1
ATOM 1623 N N . ALA A 1 211 ? -0.460 -1.901 18.486 1.00 92.62 211 ALA A N 1
ATOM 1624 C CA . ALA A 1 211 ? -0.617 -2.990 17.530 1.00 92.62 211 ALA A CA 1
ATOM 1625 C C . ALA A 1 211 ? 0.536 -3.024 16.521 1.00 92.62 211 ALA A C 1
ATOM 1627 O O . ALA A 1 211 ? 1.026 -4.099 16.181 1.00 92.62 211 ALA A O 1
ATOM 1628 N N . LYS A 1 212 ? 1.018 -1.858 16.073 1.00 94.44 212 LYS A N 1
ATOM 1629 C CA . LYS A 1 212 ? 2.189 -1.765 15.195 1.00 94.44 212 LYS A CA 1
ATOM 1630 C C . LYS A 1 212 ? 3.422 -2.317 15.897 1.00 94.44 212 LYS A C 1
ATOM 1632 O O . LYS A 1 212 ? 4.105 -3.164 15.333 1.00 94.44 212 LYS A O 1
ATOM 1637 N N . HIS A 1 213 ? 3.677 -1.901 17.136 1.00 92.31 213 HIS A N 1
ATOM 1638 C CA . HIS A 1 213 ? 4.791 -2.418 17.924 1.00 92.31 213 HIS A CA 1
ATOM 1639 C C . HIS A 1 213 ? 4.678 -3.930 18.163 1.00 92.31 213 HIS A C 1
ATOM 1641 O O . HIS A 1 213 ? 5.664 -4.649 18.004 1.00 92.31 213 HIS A O 1
ATOM 1647 N N . ALA A 1 214 ? 3.475 -4.419 18.472 1.00 90.31 214 ALA A N 1
ATOM 1648 C CA . ALA A 1 214 ? 3.208 -5.841 18.641 1.00 90.31 214 ALA A CA 1
ATOM 1649 C C . ALA A 1 214 ? 3.537 -6.625 17.365 1.00 90.31 214 ALA A C 1
ATOM 1651 O O . ALA A 1 214 ? 4.319 -7.561 17.439 1.00 90.31 214 ALA A O 1
ATOM 1652 N N . LEU A 1 215 ? 3.047 -6.198 16.192 1.00 90.62 215 LEU A N 1
ATOM 1653 C CA . LEU A 1 215 ? 3.361 -6.851 14.914 1.00 90.62 215 LEU A CA 1
ATOM 1654 C C . LEU A 1 215 ? 4.870 -6.876 14.628 1.00 90.62 215 LEU A C 1
ATOM 1656 O O . LEU A 1 215 ? 5.391 -7.896 14.191 1.00 90.62 215 LEU A O 1
ATOM 1660 N N . LEU A 1 216 ? 5.570 -5.765 14.875 1.00 88.62 216 LEU A N 1
ATOM 1661 C CA . LEU A 1 216 ? 7.002 -5.632 14.583 1.00 88.62 216 LEU A CA 1
ATOM 1662 C C . LEU A 1 216 ? 7.905 -6.450 15.517 1.00 88.62 216 LEU A C 1
ATOM 1664 O O . LEU A 1 216 ? 9.031 -6.773 15.145 1.00 88.62 216 LEU A O 1
ATOM 1668 N N . THR A 1 217 ? 7.439 -6.753 16.728 1.00 86.38 217 THR A N 1
ATOM 1669 C CA . THR A 1 217 ? 8.202 -7.495 17.749 1.00 86.38 217 THR A CA 1
ATOM 1670 C C . THR A 1 217 ? 7.736 -8.941 17.918 1.00 86.38 217 THR A C 1
ATOM 1672 O O . THR A 1 217 ? 8.353 -9.706 18.660 1.00 86.38 217 THR A O 1
ATOM 1675 N N . ASP A 1 218 ? 6.675 -9.333 17.214 1.00 85.44 218 ASP A N 1
ATOM 1676 C CA . ASP A 1 218 ? 6.139 -10.685 17.211 1.00 85.44 218 ASP A CA 1
ATOM 1677 C C . ASP A 1 218 ? 7.119 -11.649 16.531 1.00 85.44 218 ASP A C 1
ATOM 1679 O O . ASP A 1 218 ? 7.356 -11.601 15.321 1.00 85.44 218 ASP A O 1
ATOM 1683 N N . SER A 1 219 ? 7.693 -12.558 17.317 1.00 80.56 219 SER A N 1
ATOM 1684 C CA . SER A 1 219 ? 8.667 -13.527 16.820 1.00 80.56 219 SER A CA 1
ATOM 1685 C C . SER A 1 219 ? 8.071 -14.515 15.815 1.00 80.56 219 SER A C 1
ATOM 1687 O O . SER A 1 219 ? 8.783 -14.922 14.896 1.00 80.56 219 SER A O 1
ATOM 1689 N N . ALA A 1 220 ? 6.785 -14.860 15.929 1.00 80.94 220 ALA A N 1
ATOM 1690 C CA . ALA A 1 220 ? 6.105 -15.763 15.004 1.00 80.94 220 ALA A CA 1
ATOM 1691 C C . ALA A 1 220 ? 5.819 -15.100 13.648 1.00 80.94 220 ALA A C 1
ATOM 1693 O O . ALA A 1 220 ? 5.775 -15.794 12.632 1.00 80.94 220 ALA A O 1
ATOM 1694 N N . LEU A 1 221 ? 5.651 -13.774 13.616 1.00 82.56 221 LEU A N 1
ATOM 1695 C CA . LEU A 1 221 ? 5.398 -13.017 12.384 1.00 82.56 221 LEU A CA 1
ATOM 1696 C C . LEU A 1 221 ? 6.652 -12.385 11.774 1.00 82.56 221 LEU A C 1
ATOM 1698 O O . LEU A 1 221 ? 6.658 -12.130 10.573 1.00 82.56 221 LEU A O 1
ATOM 1702 N N . SER A 1 222 ? 7.707 -12.162 12.560 1.00 77.31 222 SER A N 1
ATOM 1703 C CA . SER A 1 222 ? 8.923 -11.430 12.167 1.00 77.31 222 SER A CA 1
ATOM 1704 C C . SER A 1 222 ? 9.533 -11.857 10.825 1.00 77.31 222 SER A C 1
ATOM 1706 O O . SER A 1 222 ? 9.928 -11.006 10.032 1.00 77.31 222 SER A O 1
ATOM 1708 N N . ALA A 1 223 ? 9.566 -13.163 10.541 1.00 77.06 223 ALA A N 1
ATOM 1709 C CA . ALA A 1 223 ? 10.114 -13.703 9.297 1.00 77.06 223 ALA A CA 1
ATOM 1710 C C . ALA A 1 223 ? 9.204 -13.466 8.080 1.00 77.06 223 ALA A C 1
ATOM 1712 O O . ALA A 1 223 ? 9.685 -13.402 6.953 1.00 77.06 223 ALA A O 1
ATOM 1713 N N . ALA A 1 224 ? 7.894 -13.355 8.300 1.00 88.31 224 ALA A N 1
ATOM 1714 C CA . ALA A 1 224 ? 6.909 -13.159 7.243 1.00 88.31 224 ALA A CA 1
ATOM 1715 C C . ALA A 1 224 ? 6.528 -11.686 7.056 1.00 88.31 224 ALA A C 1
ATOM 1717 O O . ALA A 1 224 ? 6.011 -11.338 6.004 1.00 88.31 224 ALA A O 1
ATOM 1718 N N . LEU A 1 225 ? 6.733 -10.818 8.050 1.00 90.06 225 LEU A N 1
ATOM 1719 C CA . LEU A 1 225 ? 6.308 -9.423 8.001 1.00 90.06 225 LEU A CA 1
ATOM 1720 C C . LEU A 1 225 ? 7.208 -8.593 7.077 1.00 90.06 225 LEU A C 1
ATOM 1722 O O . LEU A 1 225 ? 8.404 -8.425 7.327 1.00 90.06 225 LEU A O 1
ATOM 1726 N N . CYS A 1 226 ? 6.611 -8.039 6.022 1.00 95.38 226 CYS A N 1
ATOM 1727 C CA . CYS A 1 226 ? 7.339 -7.344 4.963 1.00 95.38 226 CYS A CA 1
ATOM 1728 C C . CYS A 1 226 ? 7.170 -5.824 5.021 1.00 95.38 226 CYS A C 1
ATOM 1730 O O . CYS A 1 226 ? 8.149 -5.099 4.889 1.00 95.38 226 CYS A O 1
ATOM 1732 N N . LEU A 1 227 ? 5.944 -5.328 5.204 1.00 97.25 227 LEU A N 1
ATOM 1733 C CA . LEU A 1 227 ? 5.629 -3.894 5.190 1.00 97.25 227 LEU A CA 1
ATOM 1734 C C . LEU A 1 227 ? 4.461 -3.613 6.137 1.00 97.25 227 LEU A C 1
ATOM 1736 O O . LEU A 1 227 ? 3.463 -4.325 6.093 1.00 97.25 227 LEU A O 1
ATOM 1740 N N . VAL A 1 228 ? 4.546 -2.565 6.955 1.00 97.62 228 VAL A N 1
ATOM 1741 C CA . VAL A 1 228 ? 3.454 -2.113 7.831 1.00 97.62 228 VAL A CA 1
ATOM 1742 C C . VAL A 1 228 ? 3.277 -0.608 7.716 1.00 97.62 228 VAL A C 1
ATOM 1744 O O . VAL A 1 228 ? 4.238 0.142 7.864 1.00 97.62 228 VAL A O 1
ATOM 1747 N N . PHE A 1 229 ? 2.044 -0.154 7.506 1.00 98.00 229 PHE A N 1
ATOM 1748 C CA . PHE A 1 229 ? 1.724 1.270 7.445 1.00 98.00 229 PHE A CA 1
ATOM 1749 C C . PHE A 1 229 ? 0.330 1.583 7.990 1.00 98.00 229 PHE A C 1
ATOM 1751 O O . PHE A 1 229 ? -0.566 0.736 8.017 1.00 98.00 229 PHE A O 1
ATOM 1758 N N . VAL A 1 230 ? 0.141 2.824 8.428 1.00 97.62 230 VAL A N 1
ATOM 1759 C CA . VAL A 1 230 ? -1.140 3.333 8.920 1.00 97.62 230 VAL A CA 1
ATOM 1760 C C . VAL A 1 230 ? -2.122 3.506 7.762 1.00 97.62 230 VAL A C 1
ATOM 1762 O O . VAL A 1 230 ? -1.834 4.159 6.757 1.00 97.62 230 VAL A O 1
ATOM 1765 N N . SER A 1 231 ? -3.320 2.954 7.935 1.00 96.12 231 SER A N 1
ATOM 1766 C CA . SER A 1 231 ? -4.395 2.929 6.942 1.00 96.12 231 SER A CA 1
ATOM 1767 C C . SER A 1 231 ? -4.943 4.331 6.578 1.00 96.12 231 SER A C 1
ATOM 1769 O O . SER A 1 231 ? -4.682 5.325 7.275 1.00 96.12 231 SER A O 1
ATOM 1771 N N . PRO A 1 232 ? -5.770 4.443 5.514 1.00 96.69 232 PRO A N 1
ATOM 1772 C CA . PRO A 1 232 ? -6.364 5.715 5.102 1.00 96.69 232 PRO A CA 1
ATOM 1773 C C . PRO A 1 232 ? -7.241 6.420 6.139 1.00 96.69 232 PRO A C 1
ATOM 1775 O O . PRO A 1 232 ? -7.376 7.635 6.070 1.00 96.69 232 PRO A O 1
ATOM 1778 N N . SER A 1 233 ? -7.868 5.699 7.078 1.00 96.25 233 SER A N 1
ATOM 1779 C CA . SER A 1 233 ? -8.626 6.333 8.172 1.00 96.25 233 SER A CA 1
ATOM 1780 C C . SER A 1 233 ? -7.713 6.978 9.215 1.00 96.25 233 SER A C 1
ATOM 1782 O O . SER A 1 233 ? -8.144 7.884 9.918 1.00 96.25 233 SER A O 1
ATOM 1784 N N . GLY A 1 234 ? -6.455 6.530 9.313 1.00 95.56 234 GLY A N 1
ATOM 1785 C CA . GLY A 1 234 ? -5.579 6.843 10.444 1.00 95.56 234 GLY A CA 1
ATOM 1786 C C . GLY A 1 234 ? -5.864 6.002 11.693 1.00 95.56 234 GLY A C 1
ATOM 1787 O O . GLY A 1 234 ? -5.178 6.161 12.691 1.00 95.56 234 GLY A O 1
ATOM 1788 N N . ASP A 1 235 ? -6.857 5.114 11.632 1.00 94.50 235 ASP A N 1
ATOM 1789 C CA . ASP A 1 235 ? -7.440 4.408 12.781 1.00 94.50 235 ASP A CA 1
ATOM 1790 C C . ASP A 1 235 ? -7.191 2.892 12.731 1.00 94.50 235 ASP A C 1
ATOM 1792 O O . ASP A 1 235 ? -7.886 2.082 13.340 1.00 94.50 235 ASP A O 1
ATOM 1796 N N . GLY A 1 236 ? -6.230 2.486 11.911 1.00 94.62 236 GLY A N 1
ATOM 1797 C CA . GLY A 1 236 ? -5.994 1.095 11.571 1.00 94.62 236 GLY A CA 1
ATOM 1798 C C . GLY A 1 236 ? -4.647 0.899 10.899 1.00 94.62 236 GLY A C 1
ATOM 1799 O O . GLY A 1 236 ? -4.016 1.874 10.479 1.00 94.62 236 GLY A O 1
ATOM 1800 N N . LEU A 1 237 ? -4.237 -0.354 10.748 1.00 95.38 237 LEU A N 1
ATOM 1801 C CA . LEU A 1 237 ? -2.972 -0.749 10.137 1.00 95.38 237 LEU A CA 1
ATOM 1802 C C . LEU A 1 237 ? -3.200 -1.614 8.906 1.00 95.38 237 LEU A C 1
ATOM 1804 O O . LEU A 1 237 ? -4.162 -2.371 8.810 1.00 95.38 237 LEU A O 1
ATOM 1808 N N . LYS A 1 238 ? -2.248 -1.531 7.989 1.00 95.75 238 LYS A N 1
ATOM 1809 C CA . LYS A 1 238 ? -2.129 -2.393 6.824 1.00 95.75 238 LYS A CA 1
ATOM 1810 C C . LYS A 1 238 ? -0.786 -3.091 6.903 1.00 95.75 238 LYS A C 1
ATOM 1812 O O . LYS A 1 238 ? 0.236 -2.417 6.988 1.00 95.75 238 LYS A O 1
ATOM 1817 N N . ALA A 1 239 ? -0.799 -4.419 6.899 1.00 95.31 239 ALA A N 1
ATOM 1818 C CA . ALA A 1 239 ? 0.413 -5.225 6.983 1.00 95.31 239 ALA A CA 1
ATOM 1819 C C . ALA A 1 239 ? 0.518 -6.168 5.785 1.00 95.31 239 ALA A C 1
ATOM 1821 O O . ALA A 1 239 ? -0.365 -6.996 5.567 1.00 95.31 239 ALA A O 1
ATOM 1822 N N . VAL A 1 240 ? 1.594 -6.053 5.014 1.00 95.56 240 VAL A N 1
ATOM 1823 C CA . VAL A 1 240 ? 1.958 -7.021 3.981 1.00 95.56 240 VAL A CA 1
ATOM 1824 C C . VAL A 1 240 ? 2.847 -8.086 4.606 1.00 95.56 240 VAL A C 1
ATOM 1826 O O . VAL A 1 240 ? 3.818 -7.754 5.291 1.00 95.56 240 VAL A O 1
ATOM 1829 N N . LEU A 1 241 ? 2.521 -9.350 4.356 1.00 92.81 241 LEU A N 1
ATOM 1830 C CA . LEU A 1 241 ? 3.318 -10.491 4.783 1.00 92.81 241 LEU A CA 1
ATOM 1831 C C . LEU A 1 241 ? 3.599 -11.422 3.603 1.00 92.81 241 LEU A C 1
ATOM 1833 O O . LEU A 1 241 ? 2.781 -11.528 2.688 1.00 92.81 241 LEU A O 1
ATOM 1837 N N . SER A 1 242 ? 4.708 -12.147 3.656 1.00 91.69 242 SER A N 1
ATOM 1838 C CA . SER A 1 242 ? 4.938 -13.325 2.824 1.00 91.69 242 SER A CA 1
ATOM 1839 C C . SER A 1 242 ? 3.982 -14.444 3.229 1.00 91.69 242 SER A C 1
ATOM 1841 O O . SER A 1 242 ? 3.807 -14.743 4.412 1.00 91.69 242 SER A O 1
ATOM 1843 N N . ALA A 1 243 ? 3.340 -15.062 2.242 1.00 87.88 243 ALA A N 1
ATOM 1844 C CA . ALA A 1 243 ? 2.519 -16.243 2.442 1.00 87.88 243 ALA A CA 1
ATOM 1845 C C . ALA A 1 243 ? 3.407 -17.487 2.557 1.00 87.88 243 ALA A C 1
ATOM 1847 O O . ALA A 1 243 ? 4.389 -17.628 1.831 1.00 87.88 243 ALA A O 1
ATOM 1848 N N . ASP A 1 244 ? 3.021 -18.429 3.414 1.00 82.81 244 ASP A N 1
ATOM 1849 C CA . ASP A 1 244 ? 3.599 -19.767 3.391 1.00 82.81 244 ASP A CA 1
ATOM 1850 C C . ASP A 1 244 ? 3.110 -20.488 2.121 1.00 82.81 244 ASP A C 1
ATOM 1852 O O . ASP A 1 244 ? 1.900 -20.736 1.998 1.00 82.81 244 ASP A O 1
ATOM 1856 N N . PRO A 1 245 ? 4.012 -20.836 1.182 1.00 81.69 245 PRO A N 1
ATOM 1857 C CA . PRO A 1 245 ? 3.639 -21.411 -0.109 1.00 81.69 245 PRO A CA 1
ATOM 1858 C C . PRO A 1 245 ? 3.038 -22.816 0.017 1.00 81.69 245 PRO A C 1
ATOM 1860 O O . PRO A 1 245 ? 2.416 -23.305 -0.924 1.00 81.69 245 PRO A O 1
ATOM 1863 N N . ARG A 1 246 ? 3.184 -23.474 1.177 1.00 81.62 246 ARG A N 1
ATOM 1864 C CA . ARG A 1 246 ? 2.596 -24.797 1.442 1.00 81.62 246 ARG A CA 1
ATOM 1865 C C . ARG A 1 246 ? 1.085 -24.737 1.640 1.00 81.62 246 ARG A C 1
ATOM 1867 O O . ARG A 1 246 ? 0.424 -25.771 1.563 1.00 81.62 246 ARG A O 1
ATOM 1874 N N . TYR A 1 247 ? 0.538 -23.554 1.917 1.00 79.44 247 TYR A N 1
ATOM 1875 C CA . TYR A 1 247 ? -0.875 -23.376 2.223 1.00 79.44 247 TYR A CA 1
ATOM 1876 C C . TYR A 1 247 ? -1.559 -22.435 1.227 1.00 79.44 247 TYR A C 1
ATOM 1878 O O . TYR A 1 247 ? -0.978 -21.435 0.806 1.00 79.44 247 TYR A O 1
ATOM 1886 N N . PRO A 1 248 ? -2.843 -22.675 0.903 1.00 82.12 248 PRO A N 1
ATOM 1887 C CA . PRO A 1 248 ? -3.636 -21.715 0.151 1.00 82.12 248 PRO A CA 1
ATOM 1888 C C . PRO A 1 248 ? -3.656 -20.339 0.825 1.00 82.12 248 PRO A C 1
ATOM 1890 O O . PRO A 1 248 ? -3.605 -20.221 2.054 1.00 82.12 248 PRO A O 1
ATOM 1893 N N . ARG A 1 249 ? -3.818 -19.277 0.028 1.00 83.69 249 ARG A N 1
ATOM 1894 C CA . ARG A 1 249 ? -3.871 -17.891 0.523 1.00 83.69 249 ARG A CA 1
ATOM 1895 C C . ARG A 1 249 ? -4.897 -17.719 1.646 1.00 83.69 249 ARG A C 1
ATOM 1897 O O . ARG A 1 249 ? -4.565 -17.190 2.699 1.00 83.69 249 ARG A O 1
ATOM 1904 N N . ARG A 1 250 ? -6.118 -18.240 1.472 1.00 83.25 250 ARG A N 1
ATOM 1905 C CA . ARG A 1 250 ? -7.175 -18.208 2.502 1.00 83.25 250 ARG A CA 1
ATOM 1906 C C . ARG A 1 250 ? -6.740 -18.866 3.816 1.00 83.25 250 ARG A C 1
ATOM 1908 O O . ARG A 1 250 ? -6.975 -18.302 4.878 1.00 83.25 250 ARG A O 1
ATOM 1915 N N . THR A 1 251 ? -6.072 -20.013 3.746 1.00 83.75 251 THR A N 1
ATOM 1916 C CA . THR A 1 251 ? -5.569 -20.723 4.928 1.00 83.75 251 THR A CA 1
ATOM 1917 C C . THR A 1 251 ? -4.504 -19.908 5.659 1.00 83.75 251 THR A C 1
ATOM 1919 O O . THR A 1 251 ? -4.562 -19.807 6.882 1.00 83.75 251 THR A O 1
ATOM 1922 N N . ASN A 1 252 ? -3.592 -19.251 4.930 1.00 85.69 252 ASN A N 1
ATOM 1923 C CA . ASN A 1 252 ? -2.641 -18.302 5.521 1.00 85.69 252 ASN A CA 1
ATOM 1924 C C . ASN A 1 252 ? -3.371 -17.192 6.304 1.00 85.69 252 ASN A C 1
ATOM 1926 O O . ASN A 1 252 ? -3.072 -16.971 7.477 1.00 85.69 252 ASN A O 1
ATOM 1930 N N . TYR A 1 253 ? -4.376 -16.549 5.696 1.00 83.56 253 TYR A N 1
ATOM 1931 C CA . TYR A 1 253 ? -5.190 -15.525 6.368 1.00 83.56 253 TYR A CA 1
ATOM 1932 C C . TYR A 1 253 ? -5.849 -16.041 7.647 1.00 83.56 253 TYR A C 1
ATOM 1934 O O . TYR A 1 253 ? -5.756 -15.399 8.689 1.00 83.56 253 TYR A O 1
ATOM 1942 N N . GLU A 1 254 ? -6.514 -17.193 7.583 1.00 83.25 254 GLU A N 1
ATOM 1943 C CA . GLU A 1 254 ? -7.224 -17.768 8.727 1.00 83.25 254 GLU A CA 1
ATOM 1944 C C . GLU A 1 254 ? -6.273 -18.158 9.862 1.00 83.25 254 GLU A C 1
ATOM 1946 O O . GLU A 1 254 ? -6.608 -17.979 11.034 1.00 83.25 254 GLU A O 1
ATOM 1951 N N . HIS A 1 255 ? -5.092 -18.690 9.539 1.00 84.00 255 HIS A N 1
ATOM 1952 C CA . HIS A 1 255 ? -4.069 -19.012 10.531 1.00 84.00 255 HIS A CA 1
ATOM 1953 C C . HIS A 1 255 ? -3.556 -17.756 11.230 1.00 84.00 255 HIS A C 1
ATOM 1955 O O . HIS A 1 255 ? -3.596 -17.702 12.460 1.00 84.00 255 HIS A O 1
ATOM 1961 N N . ILE A 1 256 ? -3.158 -16.735 10.467 1.00 85.25 256 ILE A N 1
ATOM 1962 C CA . ILE A 1 256 ? -2.624 -15.493 11.033 1.00 85.25 256 ILE A CA 1
ATOM 1963 C C . ILE A 1 256 ? -3.706 -14.756 11.831 1.00 85.25 256 ILE A C 1
ATOM 1965 O O . ILE A 1 256 ? -3.457 -14.322 12.952 1.00 85.25 256 ILE A O 1
ATOM 1969 N N . ALA A 1 257 ? -4.936 -14.679 11.315 1.00 84.94 257 ALA A N 1
ATOM 1970 C CA . ALA A 1 257 ? -6.038 -14.027 12.014 1.00 84.94 257 ALA A CA 1
ATOM 1971 C C . ALA A 1 257 ? -6.393 -14.728 13.331 1.00 84.94 257 ALA A C 1
ATOM 1973 O O . ALA A 1 257 ? -6.591 -14.070 14.352 1.00 84.94 257 ALA A O 1
ATOM 1974 N N . ARG A 1 258 ? -6.435 -16.067 13.330 1.00 84.62 258 ARG A N 1
ATOM 1975 C CA . ARG A 1 258 ? -6.673 -16.862 14.542 1.00 84.62 258 ARG A CA 1
ATOM 1976 C C . ARG A 1 258 ? -5.544 -16.696 15.553 1.00 84.62 258 ARG A C 1
ATOM 1978 O O . ARG A 1 258 ? -5.825 -16.625 16.747 1.00 84.62 258 ARG A O 1
ATOM 1985 N N . TYR A 1 259 ? -4.299 -16.670 15.086 1.00 86.31 259 TYR A N 1
ATOM 1986 C CA . TYR A 1 259 ? -3.131 -16.455 15.929 1.00 86.31 259 TYR A CA 1
ATOM 1987 C C . TYR A 1 259 ? -3.190 -15.082 16.605 1.00 86.31 259 TYR A C 1
ATOM 1989 O O . TYR A 1 259 ? -3.225 -15.021 17.832 1.00 86.31 259 TYR A O 1
ATOM 1997 N N . LEU A 1 260 ? -3.332 -14.008 15.824 1.00 85.69 260 LEU A N 1
ATOM 1998 C CA . LEU A 1 260 ? -3.414 -12.637 16.332 1.00 85.69 260 LEU A CA 1
ATOM 1999 C C . LEU A 1 260 ? -4.588 -12.458 17.301 1.00 85.69 260 LEU A C 1
ATOM 2001 O O . LEU A 1 260 ? -4.409 -11.943 18.404 1.00 85.69 260 LEU A O 1
ATOM 2005 N N . GLY A 1 261 ? -5.766 -12.988 16.950 1.00 86.06 261 GLY A N 1
ATOM 2006 C CA . GLY A 1 261 ? -6.944 -12.927 17.813 1.00 86.06 261 GLY A CA 1
ATOM 2007 C C . GLY A 1 261 ? -6.748 -13.626 19.162 1.00 86.06 261 GLY A C 1
ATOM 2008 O O . GLY A 1 261 ? -7.233 -13.133 20.176 1.00 86.06 261 GLY A O 1
ATOM 2009 N N . ARG A 1 262 ? -6.015 -14.748 19.202 1.00 85.62 262 ARG A N 1
ATOM 2010 C CA . ARG A 1 262 ? -5.689 -15.456 20.454 1.00 85.62 262 ARG A CA 1
ATOM 2011 C C . ARG A 1 262 ? -4.591 -14.764 21.254 1.00 85.62 262 ARG A C 1
ATOM 2013 O O . ARG A 1 262 ? -4.693 -14.717 22.473 1.00 85.62 262 ARG A O 1
ATOM 2020 N N . GLN A 1 263 ? -3.557 -14.275 20.576 1.00 86.75 263 GLN A N 1
ATOM 2021 C CA . GLN A 1 263 ? -2.367 -13.714 21.208 1.00 86.75 263 GLN A CA 1
ATOM 2022 C C . GLN A 1 263 ? -2.614 -12.306 21.756 1.00 86.75 263 GLN A C 1
ATOM 2024 O O . GLN A 1 263 ? -2.142 -11.979 22.841 1.00 86.75 263 GLN A O 1
ATOM 2029 N N . TYR A 1 264 ? -3.370 -11.485 21.025 1.00 85.69 264 TYR A N 1
ATOM 2030 C CA . TYR A 1 264 ? -3.512 -10.060 21.321 1.00 85.69 264 TYR A CA 1
ATOM 2031 C C . TYR A 1 264 ? -4.959 -9.599 21.538 1.00 85.69 264 TYR A C 1
ATOM 2033 O O . TYR A 1 264 ? -5.196 -8.443 21.886 1.00 85.69 264 TYR A O 1
ATOM 2041 N N . GLY A 1 265 ? -5.952 -10.471 21.331 1.00 86.25 265 GLY A N 1
ATOM 2042 C CA . GLY A 1 265 ? -7.368 -10.103 21.450 1.00 86.25 265 GLY A CA 1
ATOM 2043 C C . GLY A 1 265 ? -7.873 -9.200 20.317 1.00 86.25 265 GLY A C 1
ATOM 2044 O O . GLY A 1 265 ? -8.992 -8.693 20.379 1.00 86.25 265 GLY A O 1
ATOM 2045 N N . TRP A 1 266 ? -7.064 -9.003 19.276 1.00 82.81 266 TRP A N 1
ATOM 2046 C CA . TRP A 1 266 ? -7.421 -8.311 18.044 1.00 82.81 266 TRP A CA 1
ATOM 2047 C C . TRP A 1 266 ? -6.874 -9.082 16.847 1.00 82.81 266 TRP A C 1
ATOM 2049 O O . TRP A 1 266 ? -5.897 -9.814 16.944 1.00 82.81 266 TRP A O 1
ATOM 2059 N N . GLY A 1 267 ? -7.524 -8.941 15.700 1.00 72.81 267 GLY A N 1
ATOM 2060 C CA . GLY A 1 267 ? -7.118 -9.613 14.476 1.00 72.81 267 GLY A CA 1
ATOM 2061 C C . GLY A 1 267 ? -7.635 -8.865 13.255 1.00 72.81 267 GLY A C 1
ATOM 2062 O O . GLY A 1 267 ? -8.503 -8.000 13.388 1.00 72.81 267 GLY A O 1
ATOM 2063 N N . PRO A 1 268 ? -7.100 -9.173 12.065 1.00 75.94 268 PRO A N 1
ATOM 2064 C CA . PRO A 1 268 ? -7.584 -8.581 10.833 1.00 75.94 268 PRO A CA 1
ATOM 2065 C C . PRO A 1 268 ? -9.025 -9.024 10.569 1.00 75.94 268 PRO A C 1
ATOM 2067 O O . PRO A 1 268 ? -9.437 -10.127 10.942 1.00 75.94 268 PRO A O 1
ATOM 2070 N N . SER A 1 269 ? -9.786 -8.178 9.878 1.00 68.12 269 SER A N 1
ATOM 2071 C CA . SER A 1 269 ? -11.160 -8.520 9.508 1.00 68.12 269 SER A CA 1
ATOM 2072 C C . SER A 1 269 ? -11.170 -9.653 8.475 1.00 68.12 269 SER A C 1
ATOM 2074 O O . SER A 1 269 ? -10.734 -9.490 7.332 1.00 68.12 269 SER A O 1
ATOM 2076 N N . LEU A 1 270 ? -11.688 -10.816 8.877 1.00 68.25 270 LEU A N 1
ATOM 2077 C CA . LEU A 1 270 ? -11.962 -11.935 7.978 1.00 68.25 270 LEU A CA 1
ATOM 2078 C C . LEU A 1 270 ? -13.271 -11.663 7.226 1.00 68.25 270 LEU A C 1
ATOM 2080 O O . LEU A 1 270 ? -14.345 -12.078 7.654 1.00 68.25 270 LEU A O 1
ATOM 2084 N N . ASP A 1 271 ? -13.190 -10.940 6.112 1.00 62.06 271 ASP A N 1
ATOM 2085 C CA . ASP A 1 271 ? -14.297 -10.807 5.171 1.00 62.06 271 ASP A CA 1
ATOM 2086 C C . ASP A 1 271 ? -14.244 -11.945 4.122 1.00 62.06 271 ASP A C 1
ATOM 2088 O O . ASP A 1 271 ? -13.197 -12.552 3.869 1.00 62.06 271 ASP A O 1
ATOM 2092 N N . ALA A 1 272 ? -15.386 -12.267 3.502 1.00 58.59 272 ALA A N 1
ATOM 2093 C CA . ALA A 1 272 ? -15.493 -13.374 2.541 1.00 58.59 272 ALA A CA 1
ATOM 2094 C C . ALA A 1 272 ? -14.535 -13.257 1.337 1.00 58.59 272 ALA A C 1
ATOM 2096 O O . ALA A 1 272 ? -14.185 -14.272 0.734 1.00 58.59 272 ALA A O 1
ATOM 2097 N N . LYS A 1 273 ? -14.115 -12.032 1.022 1.00 64.88 273 LYS A N 1
ATOM 209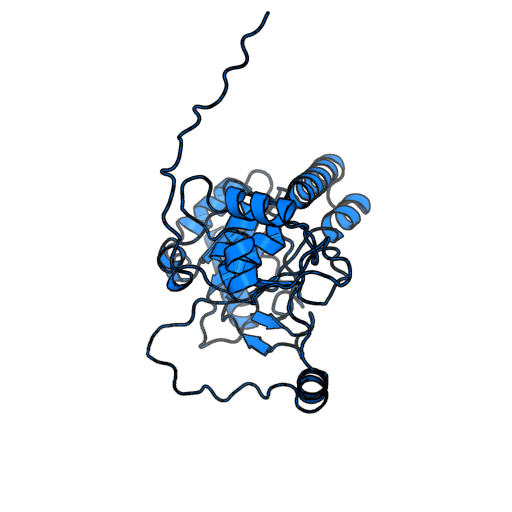8 C CA . LYS A 1 273 ? -13.292 -11.599 -0.107 1.00 64.88 273 LYS A CA 1
ATOM 2099 C C . LYS A 1 273 ? -11.856 -11.239 0.326 1.00 64.88 273 LYS A C 1
ATOM 2101 O O . LYS A 1 273 ? -11.067 -10.746 -0.480 1.00 64.88 273 LYS A O 1
ATOM 2106 N N . THR A 1 274 ? -11.490 -11.316 1.615 1.00 66.88 274 THR A N 1
ATOM 2107 C CA . THR A 1 274 ? -10.176 -10.851 2.125 1.00 66.88 274 THR A CA 1
ATOM 2108 C C . THR A 1 274 ? -9.040 -11.683 1.520 1.00 66.88 274 THR A C 1
ATOM 2110 O O . THR A 1 274 ? -7.928 -11.195 1.329 1.00 66.88 274 THR A O 1
ATOM 2113 N N . ALA A 1 275 ? -9.348 -12.924 1.135 1.00 70.81 275 ALA A N 1
ATOM 2114 C CA . ALA A 1 275 ? -8.419 -13.845 0.501 1.00 70.81 275 ALA A CA 1
ATOM 2115 C C . ALA A 1 275 ? -8.250 -13.645 -1.018 1.00 70.81 275 ALA A C 1
ATOM 2117 O O . ALA A 1 275 ? -7.309 -14.226 -1.560 1.00 70.81 275 ALA A O 1
ATOM 2118 N N . ASP A 1 276 ? -9.084 -12.839 -1.687 1.00 87.88 276 ASP A N 1
ATOM 2119 C CA . ASP A 1 276 ? -9.032 -12.643 -3.145 1.00 87.88 276 ASP A CA 1
ATOM 2120 C C . ASP A 1 276 ? -7.643 -12.145 -3.567 1.00 87.88 276 ASP A C 1
ATOM 2122 O O . ASP A 1 276 ? -7.068 -11.244 -2.945 1.00 87.88 276 ASP A O 1
ATOM 2126 N N . VAL A 1 277 ? -7.077 -12.736 -4.620 1.00 90.44 277 VAL A N 1
ATOM 2127 C CA . VAL A 1 277 ? -5.711 -12.408 -5.059 1.00 90.44 277 VAL A CA 1
ATOM 2128 C C . VAL A 1 277 ? -5.653 -10.993 -5.646 1.00 90.44 277 VAL A C 1
ATOM 2130 O O . VAL A 1 277 ? -4.685 -10.269 -5.424 1.00 90.44 277 VAL A O 1
ATOM 2133 N N . SER A 1 278 ? -6.733 -10.543 -6.291 1.00 92.81 278 SER A N 1
ATOM 2134 C CA . SER A 1 278 ? -6.887 -9.184 -6.830 1.00 92.81 278 SER A CA 1
ATOM 2135 C C . SER A 1 278 ? -7.397 -8.157 -5.808 1.00 92.81 278 SER A C 1
ATOM 2137 O O . SER A 1 278 ? -7.834 -7.057 -6.179 1.00 92.81 278 SER A O 1
ATOM 2139 N N . ARG A 1 279 ? -7.369 -8.484 -4.507 1.00 92.31 279 ARG A N 1
ATOM 2140 C CA . ARG A 1 279 ? -7.850 -7.584 -3.456 1.00 92.31 279 ARG A CA 1
ATOM 2141 C C . ARG A 1 279 ? -7.064 -6.272 -3.462 1.00 92.31 279 ARG A C 1
ATOM 2143 O O . ARG A 1 279 ? -5.863 -6.245 -3.204 1.00 92.31 279 ARG A O 1
ATOM 2150 N N . ALA A 1 280 ? -7.786 -5.180 -3.699 1.00 94.94 280 ALA A N 1
ATOM 2151 C CA . ALA A 1 280 ? -7.244 -3.833 -3.623 1.00 94.94 280 ALA A CA 1
ATOM 2152 C C . ALA A 1 280 ? -6.924 -3.440 -2.178 1.00 94.94 280 ALA A C 1
ATOM 2154 O O . ALA A 1 280 ? -7.754 -3.602 -1.278 1.00 94.94 280 ALA A O 1
ATOM 2155 N N . CYS A 1 281 ? -5.756 -2.840 -1.994 1.00 96.06 281 CYS A N 1
ATOM 2156 C CA . CYS A 1 281 ? -5.322 -2.218 -0.761 1.00 96.06 281 CYS A CA 1
ATOM 2157 C C . CYS A 1 281 ? -4.977 -0.753 -1.033 1.00 96.06 281 CYS A C 1
ATOM 2159 O O . CYS A 1 281 ? -4.037 -0.465 -1.769 1.00 96.06 281 CYS A O 1
ATOM 2161 N N . PHE A 1 282 ? -5.756 0.171 -0.471 1.00 97.88 282 PHE A N 1
ATOM 2162 C CA . PHE A 1 282 ? -5.506 1.603 -0.632 1.00 97.88 282 PHE A CA 1
ATOM 2163 C C . PHE A 1 282 ? -4.173 2.012 -0.011 1.00 97.88 282 PHE A C 1
ATOM 2165 O O . PHE A 1 282 ? -3.882 1.649 1.133 1.00 97.88 282 PHE A O 1
ATOM 2172 N N . VAL A 1 283 ? -3.421 2.811 -0.759 1.00 98.00 283 VAL A N 1
ATOM 2173 C CA . VAL A 1 283 ? -2.191 3.463 -0.325 1.00 98.00 283 VAL A CA 1
ATOM 2174 C C . VAL A 1 283 ? -2.562 4.735 0.429 1.00 98.00 283 VAL A C 1
ATOM 2176 O O . VAL A 1 283 ? -3.467 5.476 0.041 1.00 98.00 283 VAL A O 1
ATOM 2179 N N . SER A 1 284 ? -1.872 4.989 1.534 1.00 98.00 284 SER A N 1
ATOM 2180 C CA . SER A 1 284 ? -2.037 6.202 2.327 1.00 98.00 284 SER A CA 1
ATOM 2181 C C . SER A 1 284 ? -0.695 6.673 2.843 1.00 98.00 284 SER A C 1
ATOM 2183 O O . SER A 1 284 ? 0.136 5.854 3.215 1.00 98.00 284 SER A O 1
ATOM 2185 N N . HIS A 1 285 ? -0.523 7.989 2.921 1.00 98.19 285 HIS A N 1
ATOM 2186 C CA . HIS A 1 285 ? 0.669 8.589 3.509 1.00 98.19 285 HIS A CA 1
ATOM 2187 C C . HIS A 1 285 ? 0.874 8.139 4.966 1.00 98.19 285 HIS A C 1
ATOM 2189 O O . HIS A 1 285 ? 0.020 8.388 5.830 1.00 98.19 285 HIS A O 1
ATOM 2195 N N . ASP A 1 286 ? 2.025 7.542 5.247 1.00 98.12 286 ASP A N 1
ATOM 2196 C CA . ASP A 1 286 ? 2.504 7.231 6.591 1.00 98.12 286 ASP A CA 1
ATOM 2197 C C . ASP A 1 286 ? 4.029 7.430 6.640 1.00 98.12 286 ASP A C 1
ATOM 2199 O O . ASP A 1 286 ? 4.771 6.554 6.195 1.00 98.12 286 ASP A O 1
ATOM 2203 N N . PRO A 1 287 ? 4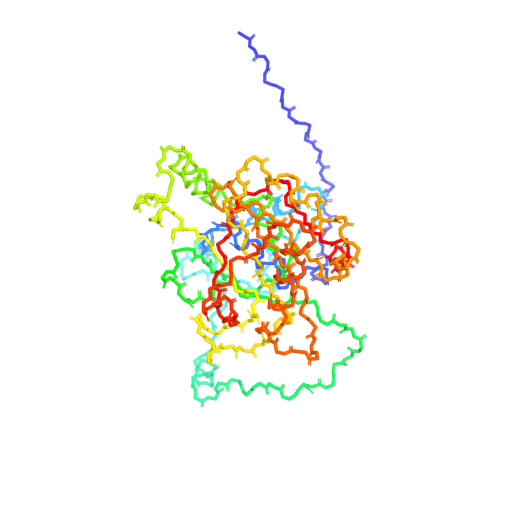.521 8.547 7.207 1.00 95.62 287 PRO A N 1
ATOM 2204 C CA . PRO A 1 287 ? 5.956 8.820 7.282 1.00 95.62 287 PRO A CA 1
ATOM 2205 C C . PRO A 1 287 ? 6.690 7.862 8.230 1.00 95.62 287 PRO A C 1
ATOM 2207 O O . PRO A 1 287 ? 7.915 7.836 8.257 1.00 95.62 287 PRO A O 1
ATOM 2210 N N . THR A 1 288 ? 5.950 7.086 9.026 1.00 95.94 288 THR A N 1
ATOM 2211 C CA . THR A 1 288 ? 6.497 6.089 9.947 1.00 95.94 288 THR A CA 1
ATOM 2212 C C . THR A 1 288 ? 6.357 4.668 9.412 1.00 95.94 288 THR A C 1
ATOM 2214 O O . THR A 1 288 ? 6.594 3.722 10.167 1.00 95.94 288 THR A O 1
ATOM 2217 N N . ALA A 1 289 ? 5.927 4.482 8.158 1.00 97.62 289 ALA A N 1
ATOM 2218 C CA . ALA A 1 289 ? 5.761 3.153 7.587 1.00 97.62 289 ALA A CA 1
ATOM 2219 C C . ALA A 1 289 ? 7.052 2.343 7.732 1.00 97.62 289 ALA A C 1
ATOM 2221 O O . ALA A 1 289 ? 8.159 2.852 7.550 1.00 97.62 289 ALA A O 1
ATOM 2222 N N . TRP A 1 290 ? 6.904 1.074 8.081 1.00 96.88 290 TRP A N 1
ATOM 2223 C CA . TRP A 1 290 ? 8.018 0.167 8.304 1.00 96.88 290 TRP A CA 1
ATOM 2224 C C . TRP A 1 290 ? 8.130 -0.798 7.134 1.00 96.88 290 TRP A C 1
ATOM 2226 O O . TRP A 1 290 ? 7.140 -1.425 6.769 1.00 96.88 290 TRP A O 1
ATOM 2236 N N . LEU A 1 291 ? 9.331 -0.938 6.582 1.00 95.38 291 LEU A N 1
ATOM 2237 C CA . LEU A 1 291 ? 9.684 -1.960 5.603 1.00 95.38 291 LEU A CA 1
ATOM 2238 C C . LEU A 1 291 ? 10.723 -2.883 6.229 1.00 95.38 291 LEU A C 1
ATOM 2240 O O . LEU A 1 291 ? 11.645 -2.422 6.907 1.00 95.38 291 LEU A O 1
ATOM 2244 N N . SER A 1 292 ? 10.581 -4.179 5.984 1.00 90.12 292 SER A N 1
ATOM 2245 C CA . SER A 1 292 ? 11.480 -5.169 6.550 1.00 90.12 292 SER A CA 1
ATOM 2246 C C . SER A 1 292 ? 12.923 -4.968 6.072 1.00 90.12 292 SER A C 1
ATOM 2248 O O . SER A 1 292 ? 13.140 -4.738 4.880 1.00 90.12 292 SER A O 1
ATOM 2250 N N . PRO A 1 293 ? 13.937 -5.064 6.956 1.00 79.12 293 PRO A N 1
ATOM 2251 C CA . PRO A 1 293 ? 15.333 -4.827 6.581 1.00 79.12 293 PRO A CA 1
ATOM 2252 C C . PRO A 1 293 ? 15.857 -5.766 5.490 1.00 79.12 293 PRO A C 1
ATOM 2254 O O . PRO A 1 293 ? 16.705 -5.363 4.702 1.00 79.12 293 PRO A O 1
ATOM 2257 N N . HIS A 1 294 ? 15.337 -6.994 5.401 1.00 70.94 294 HIS A N 1
ATOM 2258 C CA . HIS A 1 294 ? 15.744 -7.936 4.354 1.00 70.94 294 HIS A CA 1
ATOM 2259 C C . HIS A 1 294 ? 15.323 -7.487 2.945 1.00 70.94 294 HIS A C 1
ATOM 2261 O O . HIS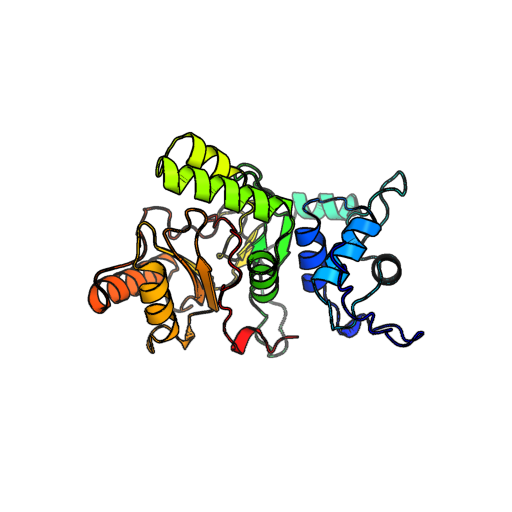 A 1 294 ? 15.910 -7.945 1.978 1.00 70.94 294 HIS A O 1
ATOM 2267 N N . LEU A 1 295 ? 14.365 -6.559 2.831 1.00 66.50 295 LEU A N 1
ATOM 2268 C CA . LEU A 1 295 ? 13.932 -5.953 1.565 1.00 66.50 295 LEU A CA 1
ATOM 2269 C C . LEU A 1 295 ? 14.668 -4.639 1.242 1.00 66.50 295 LEU A C 1
ATOM 2271 O O . LEU A 1 295 ? 14.460 -4.080 0.172 1.00 66.50 295 LEU A O 1
ATOM 2275 N N . HIS A 1 296 ? 15.513 -4.130 2.148 1.00 51.53 296 HIS A N 1
ATOM 2276 C CA . HIS A 1 296 ? 16.379 -2.968 1.890 1.00 51.53 296 HIS A CA 1
ATOM 2277 C C . HIS A 1 296 ? 17.693 -3.345 1.184 1.00 51.53 296 HIS A C 1
ATOM 2279 O O . HIS A 1 296 ? 18.419 -2.454 0.754 1.00 51.53 296 HIS A O 1
ATOM 2285 N N . MET A 1 297 ? 18.032 -4.636 1.112 1.00 36.09 297 MET A N 1
ATOM 2286 C CA . MET A 1 297 ? 19.345 -5.118 0.655 1.00 36.09 297 MET A CA 1
ATOM 2287 C C . MET A 1 297 ? 19.406 -5.466 -0.840 1.00 36.09 297 MET A C 1
ATOM 2289 O O . MET A 1 297 ? 20.453 -5.907 -1.304 1.00 36.09 297 MET A O 1
ATOM 2293 N N . ASP A 1 298 ? 18.320 -5.238 -1.583 1.00 34.44 298 ASP A N 1
ATOM 2294 C CA . ASP A 1 298 ? 18.233 -5.496 -3.029 1.00 34.44 298 ASP A CA 1
ATOM 2295 C C . ASP A 1 298 ? 18.489 -4.240 -3.897 1.00 34.44 298 ASP A C 1
ATOM 2297 O O . ASP A 1 298 ? 18.164 -4.249 -5.083 1.00 34.44 298 ASP A O 1
ATOM 2301 N N . ILE A 1 299 ? 19.063 -3.169 -3.325 1.00 32.06 299 ILE A N 1
ATOM 2302 C CA . ILE A 1 299 ? 19.47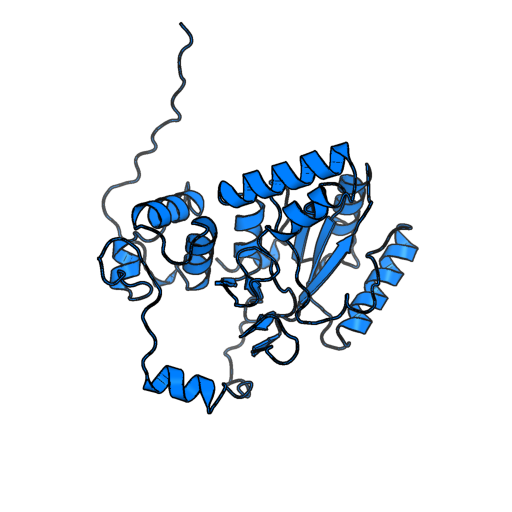1 -1.942 -4.047 1.00 32.06 299 ILE A CA 1
ATOM 2303 C C . ILE A 1 299 ? 20.950 -2.018 -4.435 1.00 32.06 299 ILE A C 1
ATOM 2305 O O . ILE A 1 299 ? 21.777 -2.269 -3.527 1.00 32.06 299 ILE A O 1
#

Organism: NCBI:txid2319843

Radius of gyration: 20.52 Å; chains: 1; bounding box: 51×66×55 Å

Foldseek 3Di:
DDDDDDDDDPDDDPDDADPCVVPDQQNQQLLCQQLLDQWAFLVSSQVSQCLLCVPHDDGHPVVCVVVQQWDADPVNGTIHGDDDDPVVVVCCVVPVPDLPPDDPDDPDPPQFKWFKFQDQPVRFAGSDIHGPVSLLSCQQRNHPVQQVLLVQLQVCCVVPNPDPVSVVSLSNFIWIFQQGDARTLDLVRHNDGRQKAKFKFAQCAVCAVVVVVCQCPPPVQPVFWFKKFQASNSRIIMTMGGHDPVDQQLVSQVVQQVVCCVPPVGGGDPDPCSSRRSDIGGRHHGSPMDGRPVSVPPD

Secondary structure (DSSP, 8-state):
-----PPP---PPS--PPPGGG--HHHHHHHHHTTTSSS--HHHHHHHHHHH-SSS----HHHHHHTTSSEE-TTSSSEEPPPPPHHHHHHHHHSPPP--------SS-PPPEEEEEPSSTT--S--EEEEHHHHHHHHHS--HHHHHHHHHHHHHHHHHSS-HHHHHHHTTS-EEETTEEESSSSGGGEEEE-SEEEEEE---GGGHHHHHHHHHH-TTTTTTEEEEEE-TTSSSEEEEEE--TTS-HHHHHHHHHHHHHHHHS------TTTT-TT-EEE----TT-EE-GGGSTT-